Protein AF-A0A3M1PGK3-F1 (afdb_monomer)

Secondary structure (DSSP, 8-state):
-PPPEEEEE----TTT-----EEEEEEEEEEEEEEETTTTEEEEEEEEEEEEE---HHHHHHHHHHHHHHHHHHHHHHHTT-HHHHHHHS-HHHHHHS-HHHHHHHHHHHHHHH-S-SEEEEEEEEEE--SSTT-EEEEEEEEEE-SS-EEEEEEEEEEETTEEEEEEEEEEE--------

pLDDT: mean 71.19, std 20.68, range [31.72, 95.5]

Structure (mmCIF, N/CA/C/O backbone):
data_AF-A0A3M1PGK3-F1
#
_entry.id   AF-A0A3M1PGK3-F1
#
loop_
_atom_site.group_PDB
_atom_site.id
_atom_site.type_symbol
_atom_site.label_atom_id
_atom_site.label_alt_id
_atom_site.label_comp_id
_atom_site.label_asym_id
_atom_site.label_entity_id
_atom_site.label_seq_id
_atom_site.pdbx_PDB_ins_code
_atom_site.Cartn_x
_atom_site.Cartn_y
_atom_site.Cartn_z
_atom_site.occupancy
_atom_site.B_iso_or_equiv
_atom_site.auth_seq_id
_atom_site.auth_comp_id
_atom_site.auth_asym_id
_atom_site.auth_atom_id
_atom_site.pdbx_PDB_model_num
ATOM 1 N N . MET A 1 1 ? 19.323 -23.381 -17.830 1.00 31.75 1 MET A N 1
ATOM 2 C CA . MET A 1 1 ? 19.037 -23.100 -16.408 1.00 31.75 1 MET A CA 1
ATOM 3 C C . MET A 1 1 ? 19.981 -21.995 -15.968 1.00 31.75 1 MET A C 1
ATOM 5 O O . MET A 1 1 ? 21.151 -22.277 -15.764 1.00 31.75 1 MET A O 1
ATOM 9 N N . GLY A 1 2 ? 19.524 -20.742 -15.957 1.00 33.72 2 GLY A N 1
ATOM 10 C CA . GLY A 1 2 ? 20.328 -19.610 -15.492 1.00 33.72 2 GLY A CA 1
ATOM 11 C C . GLY A 1 2 ? 20.058 -19.370 -14.011 1.00 33.72 2 GLY A C 1
ATOM 12 O O . GLY A 1 2 ? 18.905 -19.202 -13.624 1.00 33.72 2 GLY A O 1
ATOM 13 N N . THR A 1 3 ? 21.100 -19.400 -13.188 1.00 32.38 3 THR A N 1
ATOM 14 C CA . THR A 1 3 ? 21.017 -19.055 -11.766 1.00 32.38 3 THR A CA 1
ATOM 15 C C . THR A 1 3 ? 20.904 -17.536 -11.642 1.00 32.38 3 THR A C 1
ATOM 17 O O . THR A 1 3 ? 21.803 -16.822 -12.083 1.00 32.38 3 THR A O 1
ATOM 20 N N . LEU A 1 4 ? 19.802 -17.042 -11.071 1.00 33.16 4 LEU A N 1
ATOM 21 C CA . LEU A 1 4 ? 19.658 -15.638 -10.682 1.00 33.16 4 LEU A CA 1
ATOM 22 C C . LEU A 1 4 ? 20.455 -15.398 -9.398 1.00 33.16 4 LEU A C 1
ATOM 24 O O . LEU A 1 4 ? 20.231 -16.074 -8.394 1.00 33.16 4 LEU A O 1
ATOM 28 N N . PHE A 1 5 ? 21.351 -14.416 -9.419 1.00 34.25 5 PHE A N 1
ATOM 29 C CA . PHE A 1 5 ? 22.020 -13.930 -8.216 1.00 34.25 5 PHE A CA 1
ATOM 30 C C . PHE A 1 5 ? 21.460 -12.558 -7.854 1.00 34.25 5 PHE A C 1
ATOM 32 O O . PHE A 1 5 ? 21.505 -11.633 -8.663 1.00 34.25 5 PHE A O 1
ATOM 39 N N . PHE A 1 6 ? 20.950 -12.425 -6.630 1.00 37.62 6 PHE A N 1
ATOM 40 C CA . PHE A 1 6 ? 20.556 -11.140 -6.064 1.00 37.62 6 PHE A CA 1
ATOM 41 C C . PHE A 1 6 ? 21.729 -10.583 -5.268 1.00 37.62 6 PHE A C 1
ATOM 43 O O . PHE A 1 6 ? 22.148 -11.184 -4.280 1.00 37.62 6 PHE A O 1
ATOM 50 N N . VAL A 1 7 ? 22.255 -9.433 -5.683 1.00 35.84 7 VAL A N 1
ATOM 51 C CA . VAL A 1 7 ? 23.266 -8.712 -4.906 1.00 35.84 7 VAL A CA 1
ATOM 52 C C . VAL A 1 7 ? 22.646 -7.413 -4.416 1.00 35.84 7 VAL A C 1
ATOM 54 O O . VAL A 1 7 ? 22.337 -6.528 -5.211 1.00 35.84 7 VAL A O 1
ATOM 57 N N . ILE A 1 8 ? 22.437 -7.323 -3.103 1.00 38.59 8 ILE A N 1
ATOM 58 C CA . ILE A 1 8 ? 21.973 -6.111 -2.425 1.00 38.59 8 ILE A CA 1
ATOM 59 C C . ILE A 1 8 ? 23.206 -5.443 -1.821 1.00 38.59 8 ILE A C 1
ATOM 61 O O . ILE A 1 8 ? 23.811 -5.980 -0.895 1.00 38.59 8 ILE A O 1
ATOM 65 N N . PHE A 1 9 ? 23.576 -4.268 -2.328 1.00 35.59 9 PHE A N 1
ATOM 66 C CA . PHE A 1 9 ? 24.565 -3.414 -1.671 1.00 35.59 9 PHE A CA 1
ATOM 67 C C . PHE A 1 9 ? 23.838 -2.366 -0.835 1.00 35.59 9 PHE A C 1
ATOM 69 O O . PHE A 1 9 ? 23.154 -1.499 -1.374 1.00 35.59 9 PHE A O 1
ATOM 76 N N . VAL A 1 10 ? 24.002 -2.442 0.485 1.00 36.06 10 VAL A N 1
ATOM 77 C CA . VAL A 1 10 ? 23.599 -1.378 1.408 1.00 36.06 10 VAL A CA 1
ATOM 78 C C . VAL A 1 10 ? 24.837 -0.530 1.671 1.00 36.06 10 VAL A C 1
ATOM 80 O O . VAL A 1 10 ? 25.748 -0.973 2.366 1.00 36.06 10 VAL A O 1
ATOM 83 N N . VAL A 1 11 ? 24.899 0.673 1.100 1.00 36.19 11 VAL A N 1
ATOM 84 C CA . VAL A 1 11 ? 25.943 1.646 1.451 1.00 36.19 11 VAL A CA 1
ATOM 85 C C . VAL A 1 11 ? 25.372 2.561 2.536 1.00 36.19 11 VAL A C 1
ATOM 87 O O . VAL A 1 11 ? 24.460 3.336 2.240 1.00 36.19 11 VAL A O 1
ATOM 90 N N . PRO A 1 12 ? 25.840 2.481 3.792 1.00 31.72 12 PRO A N 1
ATOM 91 C CA . PRO A 1 12 ? 25.362 3.373 4.836 1.00 31.72 12 PRO A CA 1
ATOM 92 C C . PRO A 1 12 ? 25.860 4.796 4.558 1.00 31.72 12 PRO A C 1
ATOM 94 O O . PRO A 1 12 ? 27.063 5.051 4.579 1.00 31.72 12 PRO A O 1
ATOM 97 N N . SER A 1 13 ? 24.947 5.742 4.321 1.00 37.22 13 SER A N 1
ATOM 98 C CA . SER A 1 13 ? 25.271 7.164 4.452 1.00 37.22 13 SER A CA 1
ATOM 99 C C . SER A 1 13 ? 24.941 7.593 5.885 1.00 37.22 13 SER A C 1
ATOM 101 O O . SER A 1 13 ? 23.789 7.601 6.313 1.00 37.22 13 SER A O 1
ATOM 103 N N . LEU A 1 14 ? 25.977 7.903 6.666 1.00 35.62 14 LEU A N 1
ATOM 104 C CA . LEU A 1 14 ? 25.885 8.230 8.098 1.00 35.62 14 LEU A CA 1
ATOM 105 C C . LEU A 1 14 ? 25.187 9.574 8.396 1.00 35.62 14 LEU A C 1
ATOM 107 O O . LEU A 1 14 ? 25.136 9.982 9.550 1.00 35.62 14 LEU A O 1
ATOM 111 N N . ILE A 1 15 ? 24.674 10.285 7.384 1.00 35.69 15 ILE A N 1
ATOM 112 C CA . ILE A 1 15 ? 24.271 11.695 7.523 1.00 35.69 15 ILE A CA 1
ATOM 113 C C . ILE A 1 15 ? 22.804 11.957 7.130 1.00 35.69 15 ILE A C 1
ATOM 115 O O . ILE A 1 15 ? 22.272 12.998 7.501 1.00 35.69 15 ILE A O 1
ATOM 119 N N . SER A 1 16 ? 22.091 11.046 6.451 1.00 33.19 16 SER A N 1
ATOM 120 C CA . SER A 1 16 ? 20.756 11.408 5.928 1.00 33.19 16 SER A CA 1
ATOM 121 C C . SER A 1 16 ? 19.690 10.312 5.842 1.00 33.19 16 SER A C 1
ATOM 123 O O . SER A 1 16 ? 18.618 10.579 5.305 1.00 33.19 16 SER A O 1
ATOM 125 N N . GLY A 1 17 ? 19.914 9.097 6.360 1.00 35.66 17 GLY A N 1
ATOM 126 C CA . GLY A 1 17 ? 18.879 8.041 6.346 1.00 35.66 17 GLY A CA 1
ATOM 127 C C . GLY A 1 17 ? 18.403 7.637 4.937 1.00 35.66 17 GLY A C 1
ATOM 128 O O . GLY A 1 17 ? 17.389 6.960 4.783 1.00 35.66 17 GLY A O 1
ATOM 129 N N . LEU A 1 18 ? 19.134 8.057 3.902 1.00 35.66 18 LEU A N 1
ATOM 130 C CA . LEU A 1 18 ? 18.873 7.751 2.504 1.00 35.66 18 LEU A CA 1
ATOM 131 C C . LEU A 1 18 ? 19.554 6.428 2.155 1.00 35.66 18 LEU A C 1
ATOM 133 O O . LEU A 1 18 ? 20.775 6.360 2.010 1.00 35.66 18 LEU A O 1
ATOM 137 N N . PHE A 1 19 ? 18.745 5.380 2.014 1.00 40.53 19 PHE A N 1
ATOM 138 C CA . PHE A 1 19 ? 19.173 4.096 1.473 1.00 40.53 19 PHE A CA 1
ATOM 139 C C . PHE A 1 19 ? 19.026 4.131 -0.050 1.00 40.53 19 PHE A C 1
ATOM 141 O O . PHE A 1 19 ? 17.913 4.164 -0.576 1.00 40.53 19 PHE A O 1
ATOM 148 N N . ALA A 1 20 ? 20.145 4.124 -0.772 1.00 36.78 20 ALA A N 1
ATOM 149 C CA . ALA A 1 20 ? 20.131 3.801 -2.193 1.00 36.78 20 ALA A CA 1
ATOM 150 C C . ALA A 1 20 ? 20.075 2.273 -2.320 1.00 36.78 20 ALA A C 1
ATOM 152 O O . ALA A 1 20 ? 21.030 1.580 -1.975 1.00 36.78 20 ALA A O 1
ATOM 153 N N . VAL A 1 21 ? 18.931 1.746 -2.756 1.00 40.19 21 VAL A N 1
ATOM 154 C CA . VAL A 1 21 ? 18.768 0.315 -3.029 1.00 40.19 21 VAL A CA 1
ATOM 155 C C . VAL A 1 21 ? 19.236 0.058 -4.456 1.00 40.19 21 VAL A C 1
ATOM 157 O O . VAL A 1 21 ? 18.631 0.539 -5.410 1.00 40.19 21 VAL A O 1
ATOM 160 N N . PHE A 1 22 ? 20.319 -0.698 -4.602 1.00 43.41 22 PHE A N 1
ATOM 161 C CA . PHE A 1 22 ? 20.788 -1.183 -5.895 1.00 43.41 22 PHE A CA 1
ATOM 162 C C . PHE A 1 22 ? 20.286 -2.612 -6.076 1.00 43.41 22 PHE A C 1
ATOM 164 O O . PHE A 1 22 ? 20.598 -3.480 -5.261 1.00 43.41 22 PHE A O 1
ATOM 171 N N . ARG A 1 23 ? 19.523 -2.864 -7.142 1.00 42.75 23 ARG A N 1
ATOM 172 C CA . ARG A 1 23 ? 19.228 -4.224 -7.598 1.00 42.75 23 ARG A CA 1
ATOM 173 C C . ARG A 1 23 ? 19.806 -4.385 -8.995 1.00 42.75 23 ARG A C 1
ATOM 175 O O . ARG A 1 23 ? 19.437 -3.655 -9.914 1.00 42.75 23 ARG A O 1
ATOM 182 N N . GLY A 1 24 ? 20.768 -5.293 -9.105 1.00 40.38 24 GLY A N 1
ATOM 183 C CA . GLY A 1 24 ? 21.286 -5.771 -10.375 1.00 40.38 24 GLY A CA 1
ATOM 184 C C . GLY A 1 24 ? 20.758 -7.174 -10.622 1.00 40.38 24 GLY A C 1
ATOM 185 O O . GLY A 1 24 ? 20.935 -8.033 -9.760 1.00 40.38 24 GLY A O 1
ATOM 186 N N . ASP A 1 25 ? 20.139 -7.411 -11.773 1.00 41.66 25 ASP A N 1
ATOM 187 C CA . ASP A 1 25 ? 19.907 -8.776 -12.237 1.00 41.66 25 ASP A CA 1
ATOM 188 C C . ASP A 1 25 ? 21.131 -9.201 -13.038 1.00 41.66 25 ASP A C 1
ATOM 190 O O . ASP A 1 25 ? 21.421 -8.624 -14.089 1.00 41.66 25 ASP A O 1
ATOM 194 N N . ALA A 1 26 ? 21.865 -10.184 -12.519 1.00 42.78 26 ALA A N 1
ATOM 195 C CA . ALA A 1 26 ? 22.935 -10.853 -13.241 1.00 42.78 26 ALA A CA 1
ATOM 196 C C . ALA A 1 26 ? 22.412 -12.204 -13.735 1.00 42.78 26 ALA A C 1
ATOM 198 O O . ALA A 1 26 ? 22.019 -13.056 -12.936 1.00 42.78 26 ALA A O 1
ATOM 199 N N . SER A 1 27 ? 22.411 -12.398 -15.051 1.00 46.91 27 SER A N 1
ATOM 200 C CA . SER A 1 27 ? 22.119 -13.694 -15.662 1.00 46.91 27 SER A CA 1
ATOM 201 C C . SER A 1 27 ? 23.333 -14.201 -16.431 1.00 46.91 27 SER A C 1
ATOM 203 O O . SER A 1 27 ? 24.046 -13.431 -17.080 1.00 46.91 27 SER A O 1
ATOM 205 N N . LEU A 1 28 ? 23.569 -15.508 -16.313 1.00 46.09 28 LEU A N 1
ATOM 206 C CA . LEU A 1 28 ? 24.563 -16.243 -17.087 1.00 46.09 28 LEU A CA 1
ATOM 207 C C . LEU A 1 28 ? 23.840 -16.939 -18.240 1.00 46.09 28 LEU A C 1
ATOM 209 O O . LEU A 1 28 ? 23.068 -17.878 -18.026 1.00 46.09 28 LEU A O 1
ATOM 213 N N . GLY A 1 29 ? 24.067 -16.437 -19.448 1.00 55.50 29 GLY A N 1
ATOM 214 C CA . GLY A 1 29 ? 23.573 -16.986 -20.703 1.00 55.50 29 GLY A CA 1
ATOM 215 C C . GLY A 1 29 ? 24.696 -17.580 -21.551 1.00 55.50 29 GLY A C 1
ATOM 216 O O . GLY A 1 29 ? 25.881 -17.449 -21.245 1.00 55.50 29 GLY A O 1
ATOM 217 N N . LEU A 1 30 ? 24.310 -18.237 -22.642 1.00 57.78 30 LEU A N 1
ATOM 218 C CA . LEU A 1 30 ? 25.216 -18.668 -23.701 1.00 57.78 30 LEU A CA 1
ATOM 219 C C . LEU A 1 30 ? 24.779 -17.979 -24.992 1.00 57.78 30 LEU A C 1
ATOM 221 O O . LEU A 1 30 ? 23.607 -18.057 -25.360 1.00 57.78 30 LEU A O 1
ATOM 225 N N . LYS A 1 31 ? 25.717 -17.332 -25.678 1.00 61.91 31 LYS A N 1
ATOM 226 C CA . LYS A 1 31 ? 25.511 -16.720 -26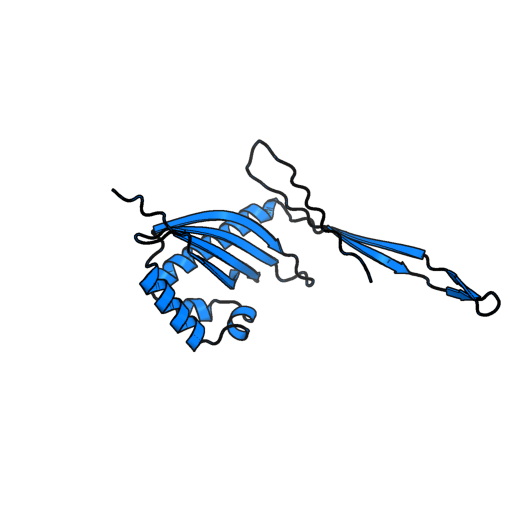.994 1.00 61.91 31 LYS A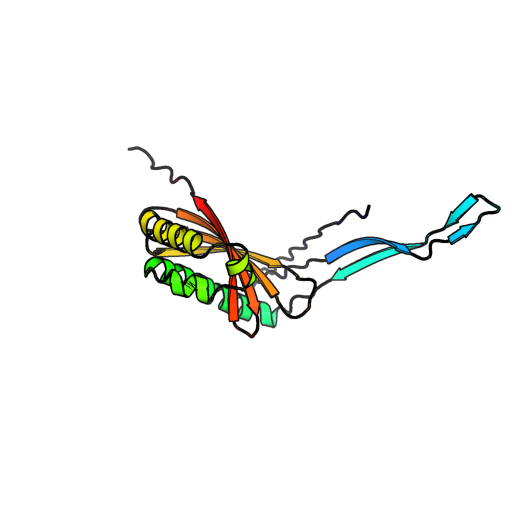 CA 1
ATOM 227 C C . LYS A 1 31 ? 26.439 -17.353 -28.021 1.00 61.91 31 LYS A C 1
ATOM 229 O O . LYS A 1 31 ? 27.389 -18.047 -27.666 1.00 61.91 31 LYS A O 1
ATOM 234 N N . ASN A 1 32 ? 26.155 -17.131 -29.303 1.00 64.75 32 ASN A N 1
ATOM 235 C CA . ASN A 1 32 ? 26.970 -17.633 -30.416 1.00 64.75 32 ASN A CA 1
ATOM 236 C C . ASN A 1 32 ? 27.284 -19.136 -30.322 1.00 64.75 32 ASN A C 1
ATOM 238 O O . ASN A 1 32 ? 28.410 -19.572 -30.562 1.00 64.75 32 ASN A O 1
ATOM 242 N N . CYS A 1 33 ? 26.287 -19.941 -29.956 1.00 74.00 33 CYS A N 1
ATOM 243 C CA . CYS A 1 33 ? 26.450 -21.384 -29.959 1.00 74.00 33 CYS A CA 1
ATOM 244 C C . CYS A 1 33 ? 26.578 -21.894 -31.396 1.00 74.00 33 CYS A C 1
ATOM 246 O O . CYS A 1 33 ? 25.683 -21.714 -32.219 1.00 74.00 33 CYS A O 1
ATOM 248 N N . SER A 1 34 ? 27.692 -22.554 -31.684 1.00 67.50 34 SER A N 1
ATOM 249 C CA . SER A 1 34 ? 27.949 -23.247 -32.940 1.00 67.50 34 SER A CA 1
ATOM 250 C C . SER A 1 34 ? 28.216 -24.718 -32.659 1.00 67.50 34 SER A C 1
ATOM 252 O O . SER A 1 34 ? 28.842 -25.081 -31.659 1.00 67.50 34 SER A O 1
ATOM 254 N N . PHE A 1 35 ? 27.714 -25.571 -33.545 1.00 60.78 35 PHE A N 1
ATOM 255 C CA . PHE A 1 35 ? 27.908 -27.008 -33.468 1.00 60.78 35 PHE A CA 1
ATOM 256 C C . PHE A 1 35 ? 28.627 -27.483 -34.726 1.00 60.78 35 PHE A C 1
ATOM 258 O O . PHE A 1 35 ? 28.155 -27.252 -35.840 1.00 60.78 35 PHE A O 1
ATOM 265 N N . ASN A 1 36 ? 29.775 -28.136 -34.555 1.00 64.38 36 ASN A N 1
ATOM 266 C CA . ASN A 1 36 ? 30.505 -28.743 -35.656 1.00 64.38 36 ASN A CA 1
ATOM 267 C C . ASN A 1 36 ? 30.158 -30.234 -35.746 1.00 64.38 36 ASN A C 1
ATOM 269 O O . ASN A 1 36 ? 30.627 -31.045 -34.948 1.00 64.38 36 ASN A O 1
ATOM 273 N N . PHE A 1 37 ? 29.361 -30.594 -36.752 1.00 53.69 37 PHE A N 1
ATOM 274 C CA . PHE A 1 37 ? 28.894 -31.965 -36.976 1.00 53.69 37 PHE A CA 1
ATOM 275 C C . PHE A 1 37 ? 30.009 -32.968 -37.304 1.00 53.69 37 PHE A C 1
ATOM 277 O O . PHE A 1 37 ? 29.833 -34.156 -37.057 1.00 53.69 37 PHE A O 1
ATOM 284 N N . LEU A 1 38 ? 31.153 -32.517 -37.831 1.00 61.66 38 LEU A N 1
ATOM 285 C CA . LEU A 1 38 ? 32.262 -33.400 -38.211 1.00 61.66 38 LEU A CA 1
ATOM 286 C C . LEU A 1 38 ? 33.142 -33.789 -37.018 1.00 61.66 38 LEU A C 1
ATOM 288 O O . LEU A 1 38 ? 33.730 -34.865 -37.020 1.00 61.66 38 LEU A O 1
ATOM 292 N N . SER A 1 39 ? 33.239 -32.925 -36.005 1.00 67.06 39 SER A N 1
ATOM 293 C CA . SER A 1 39 ? 34.055 -33.164 -34.808 1.00 67.06 39 SER A CA 1
ATOM 294 C C . SER A 1 39 ? 33.238 -33.423 -33.541 1.00 67.06 39 SER A C 1
ATOM 296 O O . SER A 1 39 ? 33.817 -33.694 -32.493 1.00 67.06 39 SER A O 1
ATOM 298 N N . GLY A 1 40 ? 31.907 -33.304 -33.606 1.00 59.59 40 GLY A N 1
ATOM 299 C CA . GLY A 1 40 ? 31.020 -33.390 -32.441 1.00 59.59 40 GLY A CA 1
ATOM 300 C C . GLY A 1 40 ? 31.214 -32.255 -31.428 1.00 59.59 40 GLY A C 1
ATOM 301 O O . GLY A 1 40 ? 30.684 -32.323 -30.321 1.00 59.59 40 GLY A O 1
ATOM 302 N N . ALA A 1 41 ? 31.985 -31.220 -31.775 1.00 55.66 41 ALA A N 1
ATOM 303 C CA . ALA A 1 41 ? 32.330 -30.140 -30.862 1.00 55.66 41 ALA A CA 1
ATOM 304 C C . ALA A 1 41 ? 31.253 -29.047 -30.869 1.00 55.66 41 ALA A C 1
ATOM 306 O O . ALA A 1 41 ? 30.938 -28.470 -31.914 1.00 55.66 41 ALA A O 1
ATOM 307 N N . ALA A 1 42 ? 30.736 -28.725 -29.684 1.00 66.31 42 ALA A N 1
ATOM 308 C CA . ALA A 1 42 ? 29.915 -27.545 -29.445 1.00 66.31 42 ALA A CA 1
ATOM 309 C C . ALA A 1 42 ? 30.787 -26.421 -28.871 1.00 66.31 42 ALA A C 1
ATOM 311 O O . ALA A 1 42 ? 31.555 -26.648 -27.934 1.00 66.31 42 ALA A O 1
ATOM 312 N N . LYS A 1 43 ? 30.655 -25.205 -29.406 1.00 67.56 43 LYS A N 1
ATOM 313 C CA . LYS A 1 43 ? 31.292 -24.002 -28.859 1.00 67.56 43 LYS A CA 1
ATOM 314 C C . LYS A 1 43 ? 30.235 -22.928 -28.648 1.00 67.56 43 LYS A C 1
ATOM 316 O O . LYS A 1 43 ? 29.558 -22.559 -29.600 1.00 67.56 43 LYS A O 1
ATOM 321 N N . CYS A 1 44 ? 30.122 -22.426 -27.425 1.00 68.81 44 CYS A N 1
ATOM 322 C CA . CYS A 1 44 ? 29.287 -21.282 -27.074 1.00 68.81 44 CYS A CA 1
ATOM 323 C C . CYS A 1 44 ? 30.144 -20.247 -26.346 1.00 68.81 44 CYS A C 1
ATOM 325 O O . CYS A 1 44 ? 31.013 -20.619 -25.554 1.00 68.81 44 CYS A O 1
ATOM 327 N N . ASP A 1 45 ? 29.867 -18.970 -26.576 1.00 68.75 45 ASP A N 1
ATOM 328 C CA . ASP A 1 45 ? 30.472 -17.885 -25.816 1.00 68.75 45 ASP A CA 1
ATOM 329 C C . ASP A 1 45 ? 29.618 -17.614 -24.564 1.00 68.75 45 ASP A C 1
ATOM 331 O O . ASP A 1 45 ? 28.387 -17.552 -24.662 1.00 68.75 45 ASP A O 1
ATOM 335 N N . PRO A 1 46 ? 30.224 -17.434 -23.379 1.00 59.78 46 PRO A N 1
ATOM 336 C CA . PRO A 1 46 ? 29.476 -17.016 -22.204 1.00 59.78 46 PRO A CA 1
ATOM 337 C C . PRO A 1 46 ? 28.942 -15.590 -22.397 1.00 59.78 46 PRO A C 1
ATOM 339 O O . PRO A 1 46 ? 29.645 -14.692 -22.868 1.00 59.78 46 PRO A O 1
ATOM 342 N N . GLU A 1 47 ? 27.693 -15.365 -22.003 1.00 61.56 47 GLU A N 1
ATOM 343 C CA . GLU A 1 47 ? 27.099 -14.038 -21.905 1.00 61.56 47 GLU A CA 1
ATOM 344 C C . GLU A 1 47 ? 26.783 -13.719 -20.449 1.00 61.56 47 GLU A C 1
ATOM 346 O O . GLU A 1 47 ? 26.075 -14.463 -19.773 1.00 61.56 47 GLU A O 1
ATOM 351 N N . ILE A 1 48 ? 27.314 -12.596 -19.970 1.00 53.06 48 ILE A N 1
ATOM 352 C CA . ILE A 1 48 ? 26.953 -12.026 -18.677 1.00 53.06 48 ILE A CA 1
ATOM 353 C C . ILE A 1 48 ? 26.099 -10.801 -18.975 1.00 53.06 48 ILE A C 1
ATOM 355 O O . ILE A 1 48 ? 26.610 -9.794 -19.468 1.00 53.06 48 ILE A O 1
ATOM 359 N N . THR A 1 49 ? 24.803 -10.876 -18.685 1.00 50.75 49 THR A N 1
ATOM 360 C CA . THR A 1 49 ? 23.922 -9.707 -18.745 1.00 50.75 49 THR A CA 1
ATOM 361 C C . THR A 1 49 ? 23.707 -9.212 -17.325 1.00 50.75 49 THR A C 1
ATOM 363 O O . THR A 1 49 ? 23.116 -9.925 -16.515 1.00 50.75 49 THR A O 1
ATOM 366 N N . ALA A 1 50 ? 24.190 -8.004 -17.030 1.00 45.28 50 ALA A N 1
ATOM 367 C CA . ALA A 1 50 ? 23.937 -7.308 -15.775 1.00 45.28 50 ALA A CA 1
ATOM 368 C C . ALA A 1 50 ? 23.057 -6.082 -16.054 1.00 45.28 50 ALA A C 1
ATOM 370 O O . ALA A 1 50 ? 23.515 -5.108 -16.653 1.00 45.28 50 ALA A O 1
ATOM 371 N N . LYS A 1 51 ? 21.778 -6.136 -15.665 1.00 48.62 51 LYS A N 1
ATOM 372 C CA . LYS A 1 51 ? 20.883 -4.972 -15.732 1.00 48.62 51 LYS A CA 1
ATOM 373 C C . LYS A 1 51 ? 20.935 -4.246 -14.396 1.00 48.62 51 LYS A C 1
ATOM 375 O O . LYS A 1 51 ? 20.452 -4.772 -13.400 1.00 48.62 51 LYS A O 1
ATOM 380 N N . TYR A 1 52 ? 21.494 -3.040 -14.386 1.00 46.66 52 TYR A N 1
ATOM 381 C CA . TYR A 1 52 ? 21.459 -2.146 -13.231 1.00 46.66 52 TYR A CA 1
ATOM 382 C C . TYR A 1 52 ? 20.402 -1.071 -13.471 1.00 46.66 52 TYR A C 1
ATOM 384 O O . TYR A 1 52 ? 20.513 -0.301 -14.425 1.00 46.66 52 TYR A O 1
ATOM 392 N N . GLN A 1 53 ? 19.385 -0.998 -12.614 1.00 50.75 53 GLN A N 1
ATOM 393 C CA . GLN A 1 53 ? 18.507 0.169 -12.573 1.00 50.75 53 GLN A CA 1
ATOM 394 C C . GLN A 1 53 ? 18.999 1.125 -11.490 1.00 50.75 53 GLN A C 1
ATOM 396 O O . GLN A 1 53 ? 18.985 0.812 -10.300 1.00 50.75 53 GLN A O 1
ATOM 401 N N . PHE A 1 54 ? 19.443 2.307 -11.913 1.00 47.97 54 PHE A N 1
ATOM 402 C CA . PHE A 1 54 ? 19.746 3.398 -10.998 1.00 47.97 54 PHE A CA 1
ATOM 403 C C . PHE A 1 54 ? 18.436 4.068 -10.590 1.00 47.97 54 PHE A C 1
ATOM 405 O O . PHE A 1 54 ? 17.796 4.749 -11.393 1.00 47.97 54 PHE A O 1
ATOM 412 N N . LEU A 1 55 ? 18.038 3.897 -9.331 1.00 52.97 55 LEU A N 1
ATOM 413 C CA . LEU A 1 55 ? 16.982 4.717 -8.749 1.00 52.97 55 LEU A CA 1
ATOM 414 C C . LEU A 1 55 ? 17.513 6.145 -8.604 1.00 52.97 55 LEU A C 1
ATOM 416 O O . LEU A 1 55 ? 18.470 6.394 -7.873 1.00 52.97 55 LEU A O 1
ATOM 420 N N . ASN A 1 56 ? 16.894 7.091 -9.312 1.00 53.81 56 ASN A N 1
ATOM 421 C CA . ASN A 1 56 ? 17.207 8.507 -9.155 1.00 53.81 56 ASN A CA 1
ATOM 422 C C . ASN A 1 56 ? 16.872 8.948 -7.717 1.00 53.81 56 ASN A C 1
ATOM 424 O O . ASN A 1 56 ? 15.701 9.079 -7.350 1.00 53.81 56 ASN A O 1
ATOM 428 N N . ILE A 1 57 ? 17.916 9.177 -6.916 1.00 52.62 57 ILE A N 1
ATOM 429 C CA . ILE A 1 57 ? 17.839 9.485 -5.481 1.00 52.62 57 ILE A CA 1
ATOM 430 C C . ILE A 1 57 ? 17.044 10.775 -5.224 1.00 52.62 57 ILE A C 1
ATOM 432 O O . ILE A 1 57 ? 16.292 10.850 -4.255 1.00 52.62 57 ILE A O 1
ATOM 436 N N . THR A 1 58 ? 17.117 11.761 -6.123 1.00 53.91 58 THR A N 1
ATOM 437 C CA . THR A 1 58 ? 16.366 13.024 -6.008 1.00 53.91 58 THR A CA 1
ATOM 438 C C . THR A 1 58 ? 14.852 12.800 -6.091 1.00 53.91 58 THR A C 1
ATOM 440 O O . THR A 1 58 ? 14.071 13.526 -5.481 1.00 53.91 58 THR A O 1
ATOM 443 N N . ASN A 1 59 ? 14.419 11.756 -6.801 1.00 67.56 59 ASN A N 1
ATOM 444 C CA . ASN A 1 59 ? 13.010 11.387 -6.904 1.00 67.56 59 ASN A CA 1
ATOM 445 C C . ASN A 1 59 ? 12.583 10.437 -5.766 1.00 67.56 59 ASN A C 1
ATOM 447 O O . ASN A 1 59 ? 11.405 10.359 -5.435 1.00 67.56 59 ASN A O 1
ATOM 451 N N . LEU A 1 60 ? 13.524 9.752 -5.111 1.00 72.88 60 LEU A N 1
ATOM 452 C CA . LEU A 1 60 ? 13.223 8.757 -4.078 1.00 72.88 60 LEU A CA 1
ATOM 453 C C . LEU A 1 60 ? 12.508 9.368 -2.866 1.00 72.88 60 LEU A C 1
ATOM 455 O O . LEU A 1 60 ? 11.487 8.834 -2.445 1.00 72.88 60 LEU A O 1
ATOM 459 N N . GLN A 1 61 ? 12.965 10.522 -2.367 1.00 78.94 61 GLN A N 1
ATOM 460 C CA . GLN A 1 61 ? 12.297 11.226 -1.263 1.00 78.94 61 GLN A CA 1
ATOM 461 C C . GLN A 1 61 ? 10.872 11.659 -1.640 1.00 78.94 61 GLN A C 1
ATOM 463 O O . GLN A 1 61 ? 9.934 11.466 -0.870 1.00 78.94 61 GLN A O 1
ATOM 468 N N . THR A 1 62 ? 10.694 12.188 -2.853 1.00 81.62 62 THR A N 1
ATOM 469 C CA . THR A 1 62 ? 9.377 12.597 -3.364 1.00 81.62 62 THR A CA 1
ATOM 470 C C . THR A 1 62 ? 8.435 11.398 -3.471 1.00 81.62 62 THR A C 1
ATOM 472 O O . THR A 1 62 ? 7.270 11.472 -3.081 1.00 81.62 62 THR A O 1
ATOM 475 N N . LYS A 1 63 ? 8.923 10.264 -3.979 1.00 81.12 63 LYS A N 1
ATOM 476 C CA . LYS A 1 63 ? 8.120 9.046 -4.096 1.00 81.12 63 LYS A CA 1
ATOM 477 C C . LYS A 1 63 ? 7.803 8.434 -2.730 1.00 81.12 63 LYS A C 1
ATOM 479 O O . LYS A 1 63 ? 6.669 8.019 -2.521 1.00 81.12 63 LYS A O 1
ATOM 484 N N . GLN A 1 64 ? 8.749 8.436 -1.788 1.00 86.62 64 GLN A N 1
ATOM 485 C CA . GLN A 1 64 ? 8.491 8.027 -0.403 1.00 86.62 64 GLN A CA 1
ATOM 486 C C . GLN A 1 64 ? 7.395 8.884 0.226 1.00 86.62 64 GLN A C 1
ATOM 488 O O . GLN A 1 64 ? 6.455 8.336 0.784 1.00 86.62 64 GLN A O 1
ATOM 493 N N . GLN A 1 65 ? 7.452 10.211 0.080 1.00 88.06 65 GLN A N 1
ATOM 494 C CA . GLN A 1 65 ? 6.401 11.104 0.579 1.00 88.06 65 GLN A CA 1
ATOM 495 C C . GLN A 1 65 ? 5.030 10.777 -0.024 1.00 88.06 65 GLN A C 1
ATOM 497 O O . GLN A 1 65 ? 4.046 10.706 0.710 1.00 88.06 65 GLN A O 1
ATOM 502 N N . LYS A 1 66 ? 4.960 10.516 -1.336 1.00 89.25 66 LYS A N 1
ATOM 503 C CA . LYS A 1 66 ? 3.710 10.116 -2.006 1.00 89.25 66 LYS A CA 1
ATOM 504 C C . LYS A 1 66 ? 3.153 8.811 -1.460 1.00 89.25 66 LYS A C 1
ATOM 506 O O . LYS A 1 66 ? 1.970 8.743 -1.141 1.00 89.25 66 LYS A O 1
ATOM 511 N N . VAL A 1 67 ? 3.991 7.786 -1.338 1.00 91.06 67 VAL A N 1
ATOM 512 C CA . VAL A 1 67 ? 3.546 6.489 -0.827 1.00 91.06 67 VAL A CA 1
ATOM 513 C C . VAL A 1 67 ? 3.173 6.591 0.653 1.00 91.06 67 VAL A C 1
ATOM 515 O O . VAL A 1 67 ? 2.149 6.049 1.042 1.00 91.06 67 VAL A O 1
ATOM 518 N N . THR A 1 68 ? 3.907 7.350 1.471 1.00 91.69 68 THR A N 1
ATOM 519 C CA . THR A 1 68 ? 3.535 7.610 2.873 1.00 91.69 68 THR A CA 1
ATOM 520 C C . THR A 1 68 ? 2.174 8.296 2.974 1.00 91.69 68 THR A C 1
ATOM 522 O O . THR A 1 68 ? 1.341 7.880 3.776 1.00 91.69 68 THR A O 1
ATOM 525 N N . ALA A 1 69 ? 1.908 9.303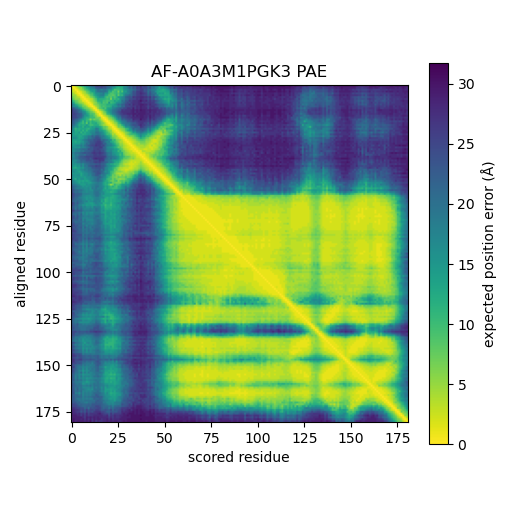 2.135 1.00 92.81 69 ALA A N 1
ATOM 526 C CA . ALA A 1 69 ? 0.602 9.956 2.086 1.00 92.81 69 ALA A CA 1
ATOM 527 C C . ALA A 1 69 ? -0.509 8.981 1.661 1.00 92.81 69 ALA A C 1
ATOM 529 O O . ALA A 1 69 ? -1.605 9.015 2.218 1.00 92.81 69 ALA A O 1
ATOM 530 N N . ALA A 1 70 ? -0.224 8.077 0.720 1.00 93.62 70 ALA A N 1
ATOM 531 C CA . ALA A 1 70 ? -1.161 7.045 0.288 1.00 93.62 70 ALA A CA 1
ATOM 532 C C . ALA A 1 70 ? -1.441 6.005 1.387 1.00 93.62 70 ALA A C 1
ATOM 534 O O . ALA A 1 70 ? -2.598 5.654 1.604 1.00 93.62 70 ALA A O 1
ATOM 535 N N . VAL A 1 71 ? -0.417 5.578 2.133 1.00 92.62 71 VAL A N 1
ATOM 536 C CA . VAL A 1 71 ? -0.554 4.702 3.311 1.00 92.62 71 VAL A CA 1
ATOM 537 C C . VAL A 1 71 ? -1.409 5.371 4.383 1.00 92.62 71 VAL A C 1
ATOM 539 O O . VAL A 1 71 ? -2.356 4.765 4.879 1.00 92.62 71 VAL A O 1
ATOM 542 N N . GLN A 1 72 ? -1.129 6.639 4.696 1.00 92.50 72 GLN A N 1
ATOM 543 C CA . GLN A 1 72 ? -1.907 7.386 5.679 1.00 92.50 72 GLN A CA 1
ATOM 544 C C . GLN A 1 72 ? -3.371 7.517 5.251 1.00 92.50 72 GLN A C 1
ATOM 546 O O . GLN A 1 72 ? -4.267 7.218 6.037 1.00 92.50 72 GLN A O 1
ATOM 551 N N . LYS A 1 73 ? -3.615 7.889 3.988 1.00 93.25 73 LYS A N 1
ATOM 552 C CA . LYS A 1 73 ? -4.962 7.953 3.417 1.00 93.25 73 LYS A CA 1
ATOM 553 C C . LYS A 1 73 ? -5.667 6.599 3.504 1.00 93.25 73 LYS A C 1
ATOM 555 O O . LYS A 1 73 ? -6.809 6.554 3.945 1.00 93.25 73 LYS A O 1
ATOM 560 N N . PHE A 1 74 ? -4.994 5.508 3.145 1.00 92.81 74 PHE A N 1
ATOM 561 C CA . PHE A 1 74 ? -5.546 4.157 3.228 1.00 92.81 74 PHE A CA 1
ATOM 562 C C . PHE A 1 74 ? -5.990 3.810 4.654 1.00 92.81 74 PHE A C 1
ATOM 564 O O . PHE A 1 74 ? -7.137 3.416 4.856 1.00 92.81 74 PHE A O 1
ATOM 571 N N . HIS A 1 75 ? -5.139 4.016 5.663 1.00 90.50 75 HIS A N 1
ATOM 572 C CA . HIS A 1 75 ? -5.508 3.735 7.055 1.00 90.50 75 HIS A CA 1
ATOM 573 C C . HIS A 1 75 ? -6.640 4.633 7.568 1.00 90.50 75 HIS A C 1
ATOM 575 O O . HIS A 1 75 ? -7.516 4.141 8.283 1.00 90.50 75 HIS A O 1
ATOM 581 N N . THR A 1 76 ? -6.672 5.910 7.175 1.00 90.81 76 THR A N 1
ATOM 582 C CA . THR A 1 76 ? -7.800 6.811 7.465 1.00 90.81 76 THR A CA 1
ATOM 583 C C . THR A 1 76 ? -9.096 6.287 6.845 1.00 90.81 76 THR A C 1
ATOM 585 O O . THR A 1 76 ? -10.098 6.158 7.543 1.00 90.81 76 THR A O 1
ATOM 588 N N . GLN A 1 77 ? -9.070 5.902 5.568 1.00 91.75 77 GLN A N 1
ATOM 589 C CA . GLN A 1 77 ? -10.241 5.396 4.852 1.00 91.75 77 GLN A CA 1
ATOM 590 C C . GLN A 1 77 ? -10.769 4.077 5.432 1.00 91.75 77 GLN A C 1
ATOM 592 O O . GLN A 1 77 ? -11.984 3.901 5.509 1.00 91.75 77 GLN A O 1
ATOM 597 N N . ILE A 1 78 ? -9.889 3.176 5.890 1.00 89.75 78 ILE A N 1
ATOM 598 C CA . ILE A 1 78 ? -10.296 1.967 6.627 1.00 89.75 78 ILE A CA 1
ATOM 599 C C . ILE A 1 78 ? -11.034 2.355 7.917 1.00 89.75 78 ILE A C 1
ATOM 601 O O . ILE A 1 78 ? -12.116 1.834 8.187 1.00 89.75 78 ILE A O 1
ATOM 605 N N . GLY A 1 79 ? -10.478 3.290 8.698 1.00 87.12 79 GLY A N 1
ATOM 606 C CA . GLY A 1 79 ? -11.090 3.763 9.945 1.00 87.12 79 GLY A CA 1
ATOM 607 C C . GLY A 1 79 ? -12.461 4.417 9.740 1.00 87.12 79 GLY A C 1
ATOM 608 O O . GLY A 1 79 ? -13.381 4.196 10.524 1.00 87.12 79 GLY A O 1
ATOM 609 N N . GLU A 1 80 ? -12.623 5.159 8.645 1.00 90.06 80 GLU A N 1
ATOM 610 C CA . GLU A 1 80 ? -13.874 5.824 8.259 1.00 90.06 80 GLU A CA 1
ATOM 611 C C . GLU A 1 80 ? -14.879 4.898 7.550 1.00 90.06 80 GLU A C 1
ATOM 613 O O . GLU A 1 80 ? -15.996 5.315 7.251 1.00 90.06 80 GLU A O 1
ATOM 618 N N . GLY A 1 81 ? -14.514 3.642 7.272 1.00 89.94 81 GLY A N 1
ATOM 619 C CA . GLY A 1 81 ? -15.380 2.700 6.557 1.00 89.94 81 GLY A CA 1
ATOM 620 C C . GLY A 1 81 ? -15.571 3.027 5.074 1.00 89.94 81 GLY A C 1
ATOM 621 O O . GLY A 1 81 ? -16.539 2.580 4.463 1.00 89.94 81 GLY A O 1
ATOM 622 N N . GLN A 1 82 ? -14.646 3.767 4.458 1.00 93.81 82 GLN A N 1
ATOM 623 C CA . GLN A 1 82 ? -14.673 4.101 3.030 1.00 93.81 82 GLN A CA 1
ATOM 624 C C . GLN A 1 82 ? -14.192 2.935 2.140 1.00 93.81 82 GLN A C 1
ATOM 626 O O . GLN A 1 82 ? -13.450 3.133 1.176 1.00 93.81 82 GLN A O 1
ATOM 631 N N . CYS A 1 83 ? -14.606 1.703 2.445 1.00 92.31 83 CYS A N 1
ATOM 632 C CA . CYS A 1 83 ? -14.136 0.486 1.778 1.00 92.31 83 CYS A CA 1
ATOM 633 C C . CYS A 1 83 ? -14.383 0.515 0.262 1.00 92.31 83 CYS A C 1
ATOM 635 O O . CYS A 1 83 ? -13.496 0.182 -0.521 1.00 92.31 83 CYS A O 1
ATOM 637 N N . GLN A 1 84 ? -15.548 1.008 -0.166 1.00 95.19 84 GLN A N 1
ATOM 638 C CA . GLN A 1 84 ? -15.862 1.182 -1.586 1.00 95.19 84 GLN A CA 1
ATOM 639 C C . GLN A 1 84 ? -14.825 2.064 -2.297 1.00 95.19 84 GLN A C 1
ATOM 641 O O . GLN A 1 84 ? -14.279 1.683 -3.330 1.00 95.19 84 GLN A O 1
ATOM 646 N N . ALA A 1 85 ? -14.505 3.214 -1.701 1.00 95.50 85 ALA A N 1
ATOM 647 C CA . ALA A 1 85 ? -13.577 4.174 -2.280 1.00 95.50 85 ALA A CA 1
ATOM 648 C C . ALA A 1 85 ? -12.151 3.612 -2.371 1.00 95.50 85 ALA A C 1
ATOM 650 O O . ALA A 1 85 ? -11.458 3.876 -3.350 1.00 95.50 85 ALA A O 1
ATOM 651 N N . ILE A 1 86 ? -11.714 2.816 -1.385 1.00 94.62 86 ILE A N 1
ATOM 652 C CA . ILE A 1 86 ? -10.402 2.154 -1.431 1.00 94.62 86 ILE 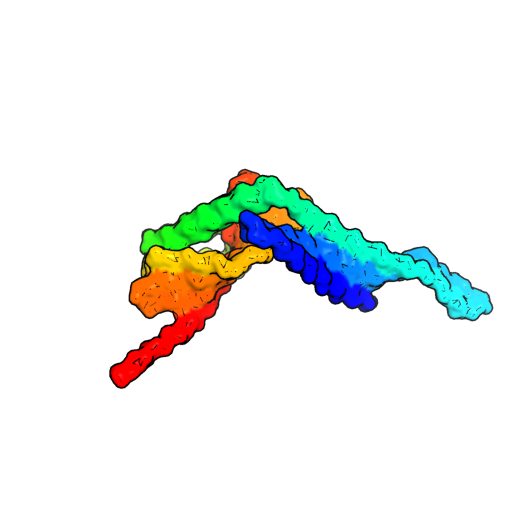A CA 1
ATOM 653 C C . ILE A 1 86 ? -10.333 1.199 -2.627 1.00 94.62 86 ILE A C 1
ATOM 655 O O . ILE A 1 86 ? -9.363 1.237 -3.381 1.00 94.62 86 ILE A O 1
ATOM 659 N N . TYR A 1 87 ? -11.367 0.379 -2.838 1.00 95.31 87 TYR A N 1
ATOM 660 C CA . TYR A 1 87 ?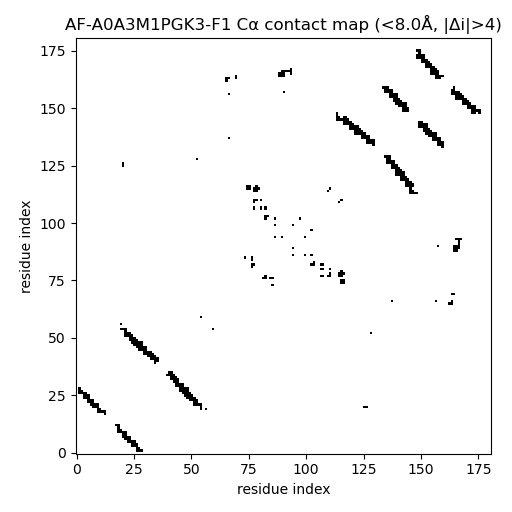 -11.411 -0.571 -3.953 1.00 95.31 87 TYR A CA 1
ATOM 661 C C . TYR A 1 87 ? -11.411 0.131 -5.321 1.00 95.31 87 TYR A C 1
ATOM 663 O O . TYR A 1 87 ? -10.704 -0.267 -6.250 1.00 95.31 87 TYR A O 1
ATOM 671 N N . GLU A 1 88 ? -12.179 1.211 -5.451 1.00 95.25 88 GLU A N 1
ATOM 672 C CA . GLU A 1 88 ? -12.260 2.011 -6.679 1.00 95.25 88 GLU A CA 1
ATOM 673 C C . GLU A 1 88 ? -10.967 2.782 -6.984 1.00 95.25 88 GLU A C 1
ATOM 675 O O . GLU A 1 88 ? -10.643 3.010 -8.148 1.00 95.25 88 GLU A O 1
ATOM 680 N N . GLN A 1 89 ? -10.196 3.151 -5.962 1.00 94.69 89 GLN A N 1
ATOM 681 C CA . GLN A 1 89 ? -8.910 3.847 -6.113 1.00 94.69 89 GLN A CA 1
ATOM 682 C C . GLN A 1 89 ? -7.719 2.887 -6.243 1.00 94.69 89 GLN A C 1
ATOM 684 O O . GLN A 1 89 ? -6.610 3.315 -6.566 1.00 94.69 89 GLN A O 1
ATOM 689 N N . ALA A 1 90 ? -7.926 1.594 -5.984 1.00 94.75 90 ALA A N 1
ATOM 690 C CA . ALA A 1 90 ? -6.897 0.581 -6.138 1.00 94.75 90 ALA A CA 1
ATOM 691 C C . ALA A 1 90 ? -6.499 0.390 -7.612 1.00 94.75 90 ALA A C 1
ATOM 693 O O . ALA A 1 90 ? -7.190 0.810 -8.541 1.00 94.75 90 ALA A O 1
ATOM 694 N N . SER A 1 91 ? -5.359 -0.257 -7.830 1.00 93.62 91 SER A N 1
ATOM 695 C CA . SER A 1 91 ? -4.885 -0.591 -9.173 1.00 93.62 91 SER A CA 1
ATOM 696 C C . SER A 1 91 ? -5.806 -1.603 -9.863 1.00 93.62 91 SER A C 1
ATOM 698 O O . SER A 1 91 ? -6.527 -2.375 -9.221 1.00 93.62 91 SER A O 1
ATOM 700 N N . ASP A 1 92 ? -5.720 -1.669 -11.191 1.00 91.62 92 ASP A N 1
ATOM 701 C CA . ASP A 1 92 ? -6.417 -2.698 -11.971 1.00 91.62 92 ASP A CA 1
ATOM 702 C C . ASP A 1 92 ? -5.988 -4.116 -11.571 1.00 91.62 92 ASP A C 1
ATOM 704 O O . ASP A 1 92 ? -6.810 -5.029 -11.563 1.00 91.62 92 ASP A O 1
ATOM 708 N N . LEU A 1 93 ? -4.716 -4.295 -11.187 1.00 90.38 93 LEU A N 1
ATOM 709 C CA . LEU A 1 93 ? -4.200 -5.567 -10.676 1.00 90.38 93 LEU A CA 1
ATOM 710 C C . LEU A 1 93 ? -4.936 -5.973 -9.396 1.00 90.38 93 LEU A C 1
ATOM 712 O O . LEU A 1 93 ? -5.438 -7.089 -9.307 1.00 90.38 93 LEU A O 1
ATOM 716 N N . PHE A 1 94 ? -5.074 -5.045 -8.446 1.00 92.94 94 PHE A N 1
ATOM 717 C CA . PHE A 1 94 ? -5.765 -5.304 -7.187 1.00 92.94 94 PHE A CA 1
ATOM 718 C C . PHE A 1 94 ? -7.220 -5.716 -7.408 1.00 92.94 94 PHE A C 1
ATOM 720 O O . PHE A 1 94 ? -7.656 -6.725 -6.860 1.00 92.94 94 PHE A O 1
ATOM 727 N N . ARG A 1 95 ? -7.962 -4.963 -8.232 1.00 93.88 95 ARG A N 1
ATOM 728 C CA . ARG A 1 95 ? -9.377 -5.243 -8.530 1.00 93.88 95 ARG A CA 1
ATOM 729 C C . ARG A 1 95 ? -9.598 -6.526 -9.323 1.00 93.88 95 ARG A C 1
ATOM 731 O O . ARG A 1 95 ? -10.678 -7.101 -9.266 1.00 93.88 95 ARG A O 1
ATOM 738 N N . ARG A 1 96 ? -8.608 -6.952 -10.107 1.00 91.50 96 ARG A N 1
ATOM 739 C CA . ARG A 1 96 ? -8.659 -8.234 -10.813 1.00 91.50 96 ARG A CA 1
ATOM 740 C C . ARG A 1 96 ? -8.417 -9.395 -9.851 1.00 91.50 96 ARG A C 1
ATOM 742 O O . ARG A 1 96 ? -9.084 -10.418 -9.964 1.00 91.50 96 ARG A O 1
ATOM 749 N N . ASP A 1 97 ? -7.470 -9.233 -8.932 1.00 89.44 97 ASP A N 1
ATOM 750 C CA . ASP A 1 97 ? -7.012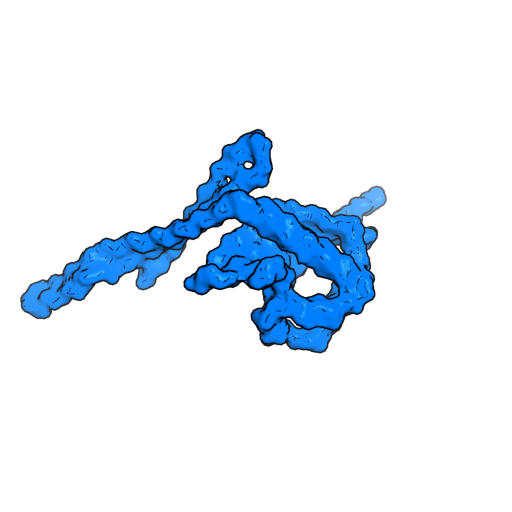 -10.314 -8.056 1.00 89.44 97 ASP A CA 1
ATOM 751 C C . ASP A 1 97 ? -7.851 -10.428 -6.765 1.00 89.44 97 ASP A C 1
ATOM 753 O O . ASP A 1 97 ? -7.812 -11.458 -6.097 1.00 89.44 97 ASP A O 1
ATOM 757 N N . ASN A 1 98 ? -8.647 -9.405 -6.428 1.00 87.62 98 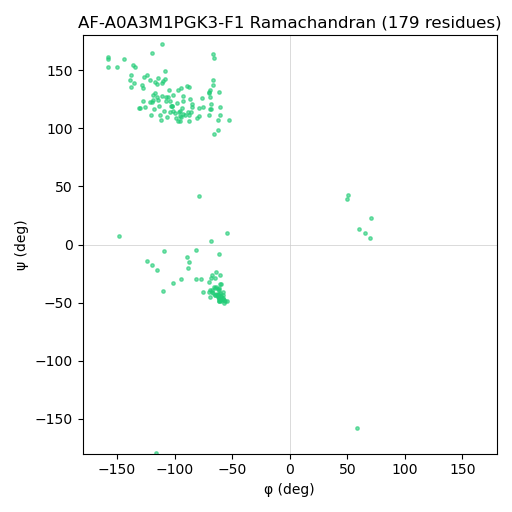ASN A N 1
ATOM 758 C CA . ASN A 1 98 ? -9.551 -9.392 -5.277 1.00 87.62 98 ASN A CA 1
ATOM 759 C C . ASN A 1 98 ? -10.987 -9.162 -5.745 1.00 87.62 98 ASN A C 1
ATOM 761 O O . ASN A 1 98 ? -11.278 -8.127 -6.340 1.00 87.62 98 ASN A O 1
ATOM 765 N N . GLN A 1 99 ? -11.903 -10.080 -5.427 1.00 92.12 99 GLN A N 1
ATOM 766 C CA . GLN A 1 99 ? -13.320 -9.837 -5.686 1.00 92.12 99 GLN A CA 1
ATOM 767 C C . GLN A 1 99 ? -13.829 -8.695 -4.805 1.00 92.12 99 GLN A C 1
ATOM 769 O O . GLN A 1 99 ? -13.483 -8.586 -3.627 1.00 92.12 99 GLN A O 1
ATOM 774 N N . HIS A 1 100 ? -14.690 -7.857 -5.378 1.00 93.50 100 HIS A N 1
ATOM 775 C CA . HIS A 1 100 ? -15.247 -6.685 -4.705 1.00 93.50 100 HIS A CA 1
ATOM 776 C C . HIS A 1 100 ? -15.913 -7.027 -3.365 1.00 93.50 100 HIS A C 1
ATOM 778 O O . HIS A 1 100 ? -15.578 -6.425 -2.347 1.00 93.50 100 HIS A O 1
ATOM 784 N N . SER A 1 101 ? -16.781 -8.042 -3.335 1.00 93.31 101 SER A N 1
ATOM 785 C CA . SER A 1 101 ? -17.468 -8.497 -2.117 1.00 93.31 101 SER A CA 1
ATOM 786 C C . SER A 1 101 ? -16.509 -8.989 -1.032 1.00 93.31 101 SER A C 1
ATOM 788 O O . SER A 1 101 ? -16.707 -8.705 0.153 1.00 93.31 101 SER A O 1
ATOM 790 N N . ASP A 1 102 ? -15.456 -9.698 -1.433 1.00 89.00 102 ASP A N 1
ATOM 791 C CA . ASP A 1 102 ? -14.474 -10.270 -0.513 1.00 89.00 102 ASP A CA 1
ATOM 792 C C . ASP A 1 102 ? -13.637 -9.161 0.115 1.00 89.00 102 ASP A C 1
ATOM 794 O O . ASP A 1 102 ? -13.404 -9.152 1.324 1.00 89.00 102 ASP A O 1
ATOM 798 N N . PHE A 1 103 ? -13.251 -8.171 -0.694 1.00 91.44 103 PHE A N 1
ATOM 799 C CA . PHE A 1 103 ? -12.540 -7.003 -0.204 1.00 91.44 103 PHE A CA 1
ATOM 800 C C . PHE A 1 103 ? -13.391 -6.162 0.753 1.00 91.44 103 PHE A C 1
ATOM 802 O O . PHE A 1 103 ? -12.886 -5.736 1.792 1.00 91.44 103 PHE A O 1
ATOM 809 N N . LEU A 1 104 ? -14.670 -5.925 0.444 1.00 92.38 104 LEU A N 1
ATOM 810 C CA . LEU A 1 104 ? -15.555 -5.189 1.351 1.00 92.38 104 LEU A CA 1
ATOM 811 C C . LEU A 1 104 ? -15.701 -5.917 2.694 1.00 92.38 104 LEU A C 1
ATOM 813 O O . LEU A 1 104 ? -15.522 -5.299 3.741 1.00 92.38 104 LEU A O 1
ATOM 817 N N . THR A 1 105 ? -15.911 -7.237 2.664 1.00 89.62 105 THR A N 1
ATOM 818 C CA . THR A 1 105 ? -15.982 -8.077 3.873 1.00 89.62 105 THR A CA 1
ATOM 819 C C . THR A 1 105 ? -14.689 -8.004 4.684 1.00 89.62 105 THR A C 1
ATOM 821 O O . THR A 1 105 ? -14.713 -7.818 5.902 1.00 89.62 105 THR A O 1
ATOM 824 N N . TYR A 1 106 ? -13.545 -8.106 4.006 1.00 87.38 106 TYR A N 1
ATOM 825 C CA . TYR A 1 106 ? -12.234 -7.927 4.614 1.00 87.38 106 TYR A CA 1
ATOM 826 C C . TYR A 1 106 ? -12.102 -6.552 5.274 1.00 87.38 106 TYR A C 1
ATOM 828 O O . TYR A 1 106 ? -11.640 -6.456 6.408 1.00 87.38 106 TYR A O 1
ATOM 836 N N . CYS A 1 107 ? -12.492 -5.491 4.572 1.00 88.75 107 CYS A N 1
ATOM 837 C CA . CYS A 1 107 ? -12.313 -4.116 5.013 1.00 88.75 107 CYS A CA 1
ATOM 838 C C . CYS A 1 107 ? -13.175 -3.816 6.241 1.00 88.75 107 CYS A C 1
ATOM 840 O O . CYS A 1 107 ? -12.686 -3.232 7.209 1.00 88.75 107 CYS A O 1
ATOM 842 N N . ASP A 1 108 ? -14.415 -4.303 6.254 1.00 87.12 108 ASP A N 1
ATOM 843 C CA . ASP A 1 108 ? -15.281 -4.232 7.425 1.00 87.12 108 ASP A CA 1
ATOM 844 C C . ASP A 1 108 ? -14.712 -5.023 8.602 1.00 87.12 108 ASP A C 1
ATOM 846 O O . ASP A 1 108 ? -14.666 -4.511 9.723 1.00 87.12 108 ASP A O 1
ATOM 850 N N . GLY A 1 109 ? -14.205 -6.234 8.357 1.00 84.69 109 GLY A N 1
ATOM 851 C CA . GLY A 1 109 ? -13.518 -7.023 9.376 1.00 84.69 109 GLY A CA 1
ATOM 852 C C . GLY A 1 109 ? -12.277 -6.309 9.917 1.00 84.69 109 GLY A C 1
ATOM 853 O O . GL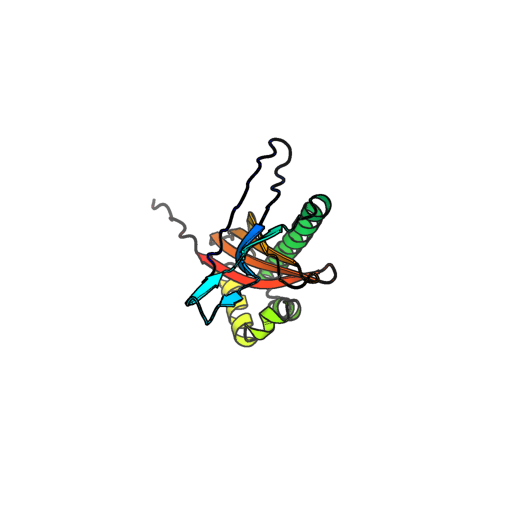Y A 1 109 ? -12.046 -6.286 11.126 1.00 84.69 109 GLY A O 1
ATOM 854 N N . ALA A 1 110 ? -11.493 -5.670 9.051 1.00 82.50 110 ALA A N 1
ATOM 855 C CA . ALA A 1 110 ? -10.328 -4.898 9.451 1.00 82.50 110 ALA A CA 1
ATOM 856 C C . ALA A 1 110 ? -10.735 -3.676 10.291 1.00 82.50 110 ALA A C 1
ATOM 858 O O . ALA A 1 110 ? -10.142 -3.420 11.339 1.00 82.50 110 ALA A O 1
ATOM 859 N N . ARG A 1 111 ? -11.784 -2.958 9.889 1.00 86.12 111 ARG A N 1
ATOM 860 C CA . ARG A 1 111 ? -12.329 -1.829 10.648 1.00 86.12 111 ARG A CA 1
ATOM 861 C C . ARG A 1 111 ? -12.841 -2.259 12.021 1.00 86.12 111 ARG A C 1
ATOM 863 O O . ARG A 1 111 ? -12.573 -1.575 12.999 1.00 86.12 111 ARG A O 1
ATOM 870 N N . GLN A 1 112 ? -13.540 -3.386 12.123 1.00 83.00 112 GLN A N 1
ATOM 871 C CA . GLN A 1 112 ? -14.065 -3.879 13.401 1.00 83.00 112 GLN A CA 1
ATOM 872 C C . GLN A 1 112 ? -12.957 -4.356 14.344 1.00 83.00 112 GLN A C 1
ATOM 874 O O . GLN A 1 112 ? -12.961 -4.011 15.522 1.00 83.00 112 GLN A O 1
ATOM 879 N N . ASN A 1 113 ? -11.996 -5.127 13.832 1.00 76.06 113 ASN A N 1
ATOM 880 C CA . ASN A 1 113 ? -10.946 -5.724 14.661 1.00 76.06 113 ASN A CA 1
ATOM 881 C C . ASN A 1 113 ? -9.862 -4.724 15.060 1.00 76.06 113 ASN A C 1
ATOM 883 O O . ASN A 1 113 ? -9.227 -4.868 16.104 1.00 76.06 113 ASN A O 1
ATOM 887 N N . PHE A 1 114 ? -9.619 -3.724 14.216 1.00 74.88 114 PHE A N 1
ATOM 888 C CA . PHE A 1 114 ? -8.482 -2.832 14.384 1.00 74.88 114 PHE A CA 1
ATOM 889 C C . PHE A 1 114 ? -8.881 -1.374 14.561 1.00 74.88 114 PHE A C 1
ATOM 891 O O . PHE A 1 114 ? -8.067 -0.610 15.063 1.00 74.88 114 PHE A O 1
ATOM 898 N N . GLY A 1 115 ? -10.105 -0.981 14.212 1.00 71.44 115 GLY A N 1
ATOM 899 C CA . GLY A 1 115 ? -10.532 0.413 14.246 1.00 71.44 115 GLY A CA 1
ATOM 900 C C . GLY A 1 115 ? -9.668 1.309 13.360 1.00 71.44 115 GLY A C 1
ATOM 901 O O . GLY A 1 115 ? -8.976 0.860 12.442 1.00 71.44 115 GLY A O 1
ATOM 902 N N . THR A 1 116 ? -9.686 2.601 13.667 1.00 71.50 116 THR A N 1
ATOM 903 C CA . THR A 1 116 ? -8.742 3.560 13.094 1.00 71.50 116 THR A CA 1
ATOM 904 C C . THR A 1 116 ? -7.349 3.286 13.657 1.00 71.50 116 THR A C 1
ATOM 906 O O . THR A 1 116 ? -7.163 3.247 14.877 1.00 71.50 116 THR A O 1
ATOM 909 N N . ALA A 1 117 ? -6.354 3.116 12.781 1.00 72.12 117 ALA A N 1
ATOM 910 C CA . ALA A 1 117 ? -4.963 3.048 13.214 1.00 72.12 117 ALA A CA 1
ATOM 911 C C . ALA A 1 117 ? -4.599 4.370 13.912 1.00 72.12 117 ALA A C 1
ATOM 913 O O . ALA A 1 117 ? -4.660 5.437 13.305 1.00 72.12 117 ALA A O 1
ATOM 914 N N . ALA A 1 118 ? -4.243 4.301 15.195 1.00 69.56 118 ALA A N 1
ATOM 915 C CA . ALA A 1 118 ? -3.852 5.469 15.980 1.00 69.56 118 ALA A CA 1
ATOM 916 C C . ALA A 1 118 ? -2.486 6.002 15.527 1.00 69.56 118 ALA A C 1
ATOM 918 O O . ALA A 1 118 ? -2.224 7.200 15.579 1.00 69.56 118 ALA A O 1
ATOM 919 N N . SER A 1 119 ? -1.609 5.099 15.085 1.00 83.12 119 SER A N 1
ATOM 920 C CA . SER A 1 119 ? -0.346 5.430 14.428 1.00 83.12 119 SER A CA 1
ATOM 921 C C . SER A 1 119 ? 0.147 4.254 13.589 1.00 83.12 119 SER A C 1
ATOM 923 O O . SER A 1 119 ? -0.255 3.106 13.798 1.00 83.12 119 SER A O 1
ATOM 925 N N . PHE A 1 120 ? 1.049 4.535 12.656 1.00 87.44 120 PHE A N 1
ATOM 926 C CA . PHE A 1 120 ? 1.833 3.517 11.975 1.00 87.44 120 PHE A CA 1
ATOM 927 C C . PHE A 1 120 ? 3.298 3.943 11.913 1.00 87.44 120 PHE A C 1
ATOM 929 O O . PHE A 1 120 ? 3.622 5.129 11.912 1.00 87.44 120 PHE A O 1
ATOM 936 N N . GLU A 1 121 ? 4.180 2.955 11.854 1.00 89.12 121 GLU A N 1
ATOM 937 C CA . GLU A 1 121 ? 5.620 3.133 11.727 1.00 89.12 121 GLU A CA 1
ATOM 938 C C . GLU A 1 121 ? 6.098 2.340 10.514 1.00 89.12 121 GLU A C 1
ATOM 940 O O . GLU A 1 121 ? 5.933 1.120 10.469 1.00 89.12 121 GLU A O 1
ATOM 945 N N . ILE A 1 122 ? 6.662 3.024 9.517 1.00 86.75 122 ILE A N 1
ATOM 946 C CA . ILE A 1 122 ? 7.238 2.366 8.342 1.00 86.75 122 ILE A CA 1
ATOM 947 C C . ILE A 1 122 ? 8.618 1.834 8.720 1.00 86.75 122 ILE A C 1
ATOM 949 O O . ILE A 1 122 ? 9.518 2.607 9.041 1.00 86.75 122 ILE A O 1
ATOM 953 N N . THR A 1 123 ? 8.782 0.516 8.666 1.00 85.25 123 THR A N 1
ATOM 954 C CA . THR A 1 123 ? 10.006 -0.178 9.081 1.00 85.25 123 THR A CA 1
ATOM 955 C C . THR A 1 123 ? 10.958 -0.426 7.916 1.00 85.25 123 THR A C 1
ATOM 957 O O . THR A 1 123 ? 12.169 -0.459 8.122 1.00 85.25 123 THR A O 1
ATOM 960 N N . ALA A 1 124 ? 10.443 -0.586 6.691 1.00 81.94 124 ALA A N 1
ATOM 961 C CA . ALA A 1 124 ? 11.272 -0.776 5.503 1.00 81.94 124 ALA A CA 1
ATOM 962 C C . ALA A 1 124 ? 10.553 -0.411 4.195 1.00 81.94 124 ALA A C 1
ATOM 964 O O . ALA A 1 124 ? 9.323 -0.422 4.100 1.00 81.94 124 ALA A O 1
ATOM 965 N N . TRP A 1 125 ? 11.364 -0.154 3.167 1.00 83.06 125 TRP A N 1
ATOM 966 C CA . TRP A 1 125 ? 10.950 0.136 1.796 1.00 83.06 125 TRP A CA 1
ATOM 967 C C . TRP A 1 125 ? 11.685 -0.793 0.832 1.00 83.06 125 TRP A C 1
ATOM 969 O O . TRP A 1 125 ? 12.904 -0.935 0.921 1.00 83.06 125 TRP A O 1
ATOM 979 N N . GLU A 1 126 ? 10.972 -1.369 -0.126 1.00 81.94 126 GLU A N 1
ATOM 980 C CA . GLU A 1 126 ? 11.555 -2.170 -1.199 1.00 81.94 126 GLU A CA 1
ATOM 981 C C . GLU A 1 126 ? 11.014 -1.689 -2.552 1.00 81.94 126 GLU A C 1
ATOM 983 O O . GLU A 1 126 ? 9.815 -1.749 -2.822 1.00 81.94 126 GLU A O 1
ATOM 988 N N . TRP A 1 127 ? 11.913 -1.191 -3.402 1.00 79.12 127 TRP A N 1
ATOM 989 C CA . TRP A 1 127 ? 11.598 -0.758 -4.764 1.00 79.12 127 TRP A CA 1
ATOM 990 C C . TRP A 1 127 ? 11.649 -1.961 -5.698 1.00 79.12 127 TRP A C 1
ATOM 992 O O . TRP A 1 127 ? 12.684 -2.624 -5.808 1.00 79.12 127 TRP A O 1
ATOM 1002 N N . LEU A 1 128 ? 10.531 -2.248 -6.358 1.00 73.94 128 LEU A N 1
ATOM 1003 C CA . LEU A 1 128 ? 10.397 -3.390 -7.248 1.00 73.94 128 LEU A CA 1
ATOM 1004 C C . LEU A 1 128 ? 10.455 -2.901 -8.703 1.00 73.94 128 LEU A C 1
ATOM 1006 O O . LEU A 1 128 ? 9.562 -2.161 -9.130 1.00 73.94 128 LEU A O 1
ATOM 1010 N N . PRO A 1 129 ? 11.496 -3.281 -9.468 1.00 60.56 129 PRO A N 1
ATOM 1011 C CA . PRO A 1 129 ? 11.535 -3.002 -10.893 1.00 60.56 129 PRO A CA 1
ATOM 1012 C C . PRO A 1 129 ? 10.473 -3.855 -11.595 1.00 60.56 129 PRO A C 1
ATOM 1014 O O . PRO A 1 129 ? 10.373 -5.055 -11.340 1.00 60.56 129 PRO A O 1
ATOM 1017 N N . PHE A 1 130 ? 9.685 -3.245 -12.477 1.00 58.94 130 PHE A N 1
ATOM 1018 C CA . PHE A 1 130 ? 8.836 -3.976 -13.416 1.00 58.94 130 PHE A CA 1
ATOM 1019 C C . PHE A 1 130 ? 9.424 -3.824 -14.818 1.00 58.94 130 PHE A C 1
ATOM 1021 O O . PHE A 1 130 ? 9.951 -2.764 -15.160 1.00 58.94 130 PHE A O 1
ATOM 1028 N N . ASP A 1 131 ? 9.362 -4.887 -15.623 1.00 50.97 131 ASP A N 1
ATOM 1029 C CA . ASP A 1 131 ? 10.052 -4.996 -16.921 1.00 50.97 131 ASP A CA 1
ATOM 1030 C C . ASP A 1 131 ? 9.629 -3.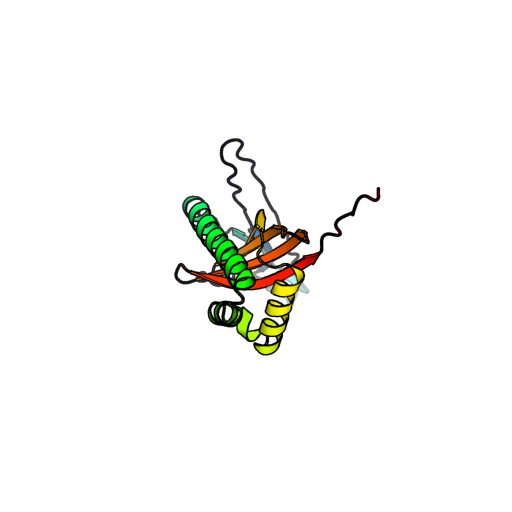938 -17.965 1.00 50.97 131 ASP A C 1
ATOM 1032 O O . ASP A 1 131 ? 10.267 -3.798 -19.008 1.00 50.97 131 ASP A O 1
ATOM 1036 N N . SER A 1 132 ? 8.593 -3.143 -17.685 1.00 52.25 132 SER A N 1
ATOM 1037 C CA . SER A 1 132 ? 8.158 -2.015 -18.506 1.00 52.25 132 SER A CA 1
ATOM 1038 C C . SER A 1 132 ? 8.372 -0.687 -17.777 1.00 52.25 132 SER A C 1
ATOM 1040 O O . SER A 1 132 ? 7.751 -0.434 -16.749 1.00 52.25 132 SER A O 1
ATOM 1042 N N . HIS A 1 133 ? 9.189 0.187 -18.365 1.00 51.44 133 HIS A N 1
ATOM 1043 C CA . HIS A 1 133 ? 9.627 1.509 -17.885 1.00 51.44 133 HIS A CA 1
ATOM 1044 C C . HIS A 1 133 ? 8.535 2.546 -17.506 1.00 51.44 133 HIS A C 1
ATOM 1046 O O . HIS A 1 133 ? 8.871 3.710 -17.303 1.00 51.44 133 HIS A O 1
ATOM 1052 N N . ALA A 1 134 ? 7.254 2.178 -17.429 1.00 57.75 134 ALA A N 1
ATOM 1053 C CA . ALA A 1 134 ? 6.152 3.101 -17.147 1.00 57.75 134 ALA A CA 1
ATOM 1054 C C . ALA A 1 134 ? 5.649 3.053 -15.694 1.00 57.75 134 ALA A C 1
ATOM 1056 O O . ALA A 1 134 ? 5.261 4.092 -15.164 1.00 57.75 134 ALA A O 1
ATOM 1057 N N . ASP A 1 135 ? 5.682 1.881 -15.053 1.00 68.06 135 ASP A N 1
ATOM 1058 C CA . ASP A 1 135 ? 5.049 1.670 -13.751 1.00 68.06 135 ASP A CA 1
ATOM 1059 C C . ASP A 1 135 ? 6.098 1.272 -12.707 1.00 68.06 135 ASP A C 1
ATOM 1061 O O . ASP A 1 135 ? 6.842 0.304 -12.876 1.00 68.06 135 ASP A O 1
ATOM 1065 N N . GLU A 1 136 ? 6.162 2.030 -11.614 1.00 81.12 136 GLU A N 1
ATOM 1066 C CA . GLU A 1 136 ? 7.094 1.773 -10.518 1.00 81.12 136 GLU A CA 1
ATOM 1067 C C . GLU A 1 136 ? 6.357 1.162 -9.335 1.00 81.12 136 GLU A C 1
ATOM 1069 O O . GLU A 1 136 ? 5.326 1.681 -8.909 1.00 81.12 136 GLU A O 1
ATOM 1074 N N . TYR A 1 137 ? 6.901 0.094 -8.761 1.00 84.25 137 TYR A N 1
ATOM 1075 C CA . TYR A 1 137 ? 6.276 -0.583 -7.633 1.00 84.25 137 TYR A CA 1
ATOM 1076 C C . TYR A 1 137 ? 7.084 -0.377 -6.356 1.00 84.25 137 TYR A C 1
ATOM 1078 O O . TYR A 1 137 ? 8.315 -0.438 -6.349 1.00 84.25 137 TYR A O 1
ATOM 1086 N N . VAL A 1 138 ? 6.376 -0.150 -5.255 1.00 88.12 138 VAL A N 1
ATOM 1087 C CA . VAL A 1 138 ? 6.958 0.086 -3.937 1.00 88.12 138 VAL A CA 1
ATOM 1088 C C . VAL A 1 138 ? 6.275 -0.811 -2.934 1.00 88.12 138 VAL A C 1
ATOM 1090 O O . VAL A 1 138 ? 5.078 -0.687 -2.685 1.00 88.12 138 VAL A O 1
ATOM 1093 N N . ARG A 1 139 ? 7.041 -1.709 -2.332 1.00 87.81 139 ARG A N 1
ATOM 1094 C CA . ARG A 1 139 ? 6.591 -2.489 -1.191 1.00 87.81 139 ARG A CA 1
ATOM 1095 C C . ARG A 1 139 ? 7.001 -1.772 0.090 1.00 87.81 139 ARG A C 1
ATOM 1097 O O . ARG A 1 139 ? 8.162 -1.411 0.270 1.00 87.81 139 ARG A O 1
ATOM 1104 N N . VAL A 1 140 ? 6.032 -1.567 0.968 1.00 88.62 140 VAL A N 1
ATOM 1105 C CA . VAL A 1 140 ? 6.189 -0.898 2.256 1.00 88.62 140 VAL A CA 1
ATOM 1106 C C . VAL A 1 140 ? 5.910 -1.906 3.350 1.00 88.62 140 VAL A C 1
ATOM 1108 O O . VAL A 1 140 ? 4.857 -2.541 3.358 1.00 88.62 140 VAL A O 1
ATOM 1111 N N . TYR A 1 141 ? 6.855 -2.028 4.271 1.00 86.81 141 TYR A N 1
ATOM 1112 C CA . TYR A 1 141 ? 6.699 -2.796 5.495 1.00 86.81 141 TYR A CA 1
ATOM 1113 C C . TYR A 1 141 ? 6.420 -1.808 6.616 1.00 86.81 141 TYR A C 1
ATOM 1115 O O . TYR A 1 141 ? 7.149 -0.825 6.771 1.00 86.81 141 TYR A O 1
ATOM 1123 N N . LEU A 1 142 ? 5.360 -2.038 7.380 1.00 91.12 142 LEU A N 1
ATOM 1124 C CA . LEU A 1 142 ? 4.994 -1.152 8.475 1.00 91.12 142 LEU A CA 1
ATOM 1125 C C . LEU A 1 142 ? 4.420 -1.915 9.660 1.00 91.12 142 LEU A C 1
ATOM 1127 O O . LEU A 1 142 ? 3.940 -3.040 9.536 1.00 91.12 142 LEU A O 1
ATOM 1131 N N . THR A 1 143 ? 4.459 -1.274 10.821 1.00 89.00 143 THR A N 1
ATOM 1132 C CA . THR A 1 143 ? 3.716 -1.692 12.007 1.00 89.00 143 THR A CA 1
ATOM 1133 C C . THR A 1 143 ? 2.603 -0.687 12.252 1.00 89.00 143 THR A C 1
ATOM 1135 O O . THR A 1 143 ? 2.881 0.472 12.551 1.00 89.00 143 THR A O 1
ATOM 1138 N N . ALA A 1 144 ? 1.351 -1.120 12.140 1.00 87.56 144 ALA A N 1
ATOM 1139 C CA . ALA A 1 144 ? 0.189 -0.314 12.490 1.00 87.56 144 ALA A CA 1
ATOM 1140 C C . ALA A 1 144 ? -0.234 -0.621 13.929 1.00 87.56 144 ALA A C 1
ATOM 1142 O O . ALA A 1 144 ? -0.304 -1.785 14.335 1.00 87.56 144 ALA A O 1
ATOM 1143 N N . ARG A 1 145 ? -0.512 0.426 14.706 1.00 86.12 145 ARG A N 1
ATOM 1144 C CA . ARG A 1 145 ? -0.980 0.333 16.091 1.00 86.12 145 ARG A CA 1
ATOM 1145 C C . ARG A 1 145 ? -2.373 0.933 16.190 1.00 86.12 145 ARG A C 1
ATOM 1147 O O . ARG A 1 145 ? -2.608 2.062 15.761 1.00 86.12 145 ARG A O 1
ATOM 1154 N N . SER A 1 146 ? -3.282 0.191 16.797 1.00 79.56 146 SER A N 1
ATOM 1155 C CA . SER A 1 146 ? -4.595 0.672 17.203 1.00 79.56 146 SER A CA 1
ATOM 1156 C C . SER A 1 146 ? -4.748 0.623 18.718 1.00 79.56 146 SER A C 1
ATOM 1158 O O . SER A 1 146 ? -3.833 0.220 19.435 1.00 79.56 146 SER A O 1
ATOM 1160 N N . GLN A 1 147 ? -5.916 1.036 19.214 1.00 71.75 147 GLN A N 1
ATOM 1161 C CA . GLN A 1 147 ? -6.234 0.973 20.642 1.00 71.75 147 GLN A CA 1
ATOM 1162 C C . GLN A 1 147 ? -6.201 -0.458 21.203 1.00 71.75 147 GLN A C 1
ATOM 1164 O O . GLN A 1 147 ? -5.970 -0.636 22.395 1.00 71.75 147 GLN A O 1
ATOM 1169 N N . HIS A 1 148 ? -6.426 -1.470 20.359 1.00 68.75 148 HIS A N 1
ATOM 1170 C CA . HIS A 1 148 ? -6.605 -2.858 20.796 1.00 68.75 148 HIS A CA 1
ATOM 1171 C C . HIS A 1 148 ? -5.514 -3.809 20.304 1.00 68.75 148 HIS A C 1
ATOM 1173 O O . HIS A 1 148 ? -5.326 -4.868 20.898 1.00 68.75 148 HIS A O 1
ATOM 1179 N N . ALA A 1 149 ? -4.806 -3.466 19.224 1.00 75.62 149 ALA A N 1
ATOM 1180 C CA . ALA A 1 149 ? -3.876 -4.380 18.579 1.00 75.62 149 ALA A CA 1
ATOM 1181 C C . ALA A 1 149 ? -2.703 -3.655 17.909 1.00 75.62 149 ALA A C 1
ATOM 1183 O O . ALA A 1 149 ? -2.828 -2.528 17.431 1.00 75.62 149 ALA A O 1
ATOM 1184 N N . ALA A 1 150 ? -1.573 -4.353 17.804 1.00 81.94 150 ALA A N 1
ATOM 1185 C CA . ALA A 1 150 ? -0.519 -4.024 16.857 1.00 81.94 150 ALA A CA 1
ATOM 1186 C C . ALA A 1 150 ? -0.475 -5.102 15.768 1.00 81.94 150 ALA A C 1
ATOM 1188 O O . ALA A 1 150 ? -0.634 -6.294 16.046 1.00 81.94 150 ALA A O 1
ATOM 1189 N N . ARG A 1 151 ? -0.256 -4.693 14.520 1.00 84.75 151 ARG A N 1
ATOM 1190 C CA . ARG A 1 151 ? -0.144 -5.606 13.378 1.00 84.75 151 ARG A CA 1
ATOM 1191 C C . ARG A 1 151 ? 0.994 -5.181 12.466 1.00 84.75 151 ARG A C 1
ATOM 1193 O O . ARG A 1 151 ? 1.257 -3.989 12.313 1.00 84.75 151 ARG A O 1
ATOM 1200 N N . GLN A 1 152 ? 1.655 -6.162 11.865 1.00 86.88 152 GLN A N 1
ATOM 1201 C CA . GLN A 1 152 ? 2.593 -5.917 10.776 1.00 86.88 152 GLN A CA 1
ATOM 1202 C C . GLN A 1 152 ? 1.827 -5.947 9.466 1.00 86.88 152 GLN A C 1
ATOM 1204 O O . GLN A 1 152 ? 1.003 -6.835 9.256 1.00 86.88 152 GLN A O 1
ATOM 1209 N N . GLU A 1 153 ? 2.109 -4.995 8.590 1.00 88.44 153 GLU A N 1
ATOM 1210 C CA . GLU A 1 153 ? 1.529 -4.932 7.257 1.00 88.44 153 GLU A CA 1
ATOM 1211 C C . GLU A 1 153 ? 2.625 -4.887 6.201 1.00 88.44 153 GLU A C 1
ATOM 1213 O O . GLU A 1 153 ? 3.687 -4.284 6.388 1.00 88.44 153 GLU A O 1
ATOM 1218 N N . VAL A 1 154 ? 2.322 -5.510 5.069 1.00 88.81 154 VAL A N 1
ATOM 1219 C CA . VAL A 1 154 ? 3.071 -5.394 3.828 1.00 88.81 154 VAL A CA 1
ATOM 1220 C C . VAL A 1 154 ? 2.112 -4.857 2.777 1.00 88.81 154 VAL A C 1
ATOM 1222 O O . VAL A 1 154 ? 1.171 -5.541 2.371 1.00 88.81 154 VAL A O 1
ATOM 1225 N N . LEU A 1 155 ? 2.348 -3.622 2.347 1.00 92.62 155 LEU A N 1
ATOM 1226 C CA . LEU A 1 155 ? 1.540 -2.941 1.341 1.00 92.62 155 LEU A CA 1
ATOM 1227 C C . LEU A 1 155 ? 2.357 -2.786 0.065 1.00 92.62 155 LEU A C 1
ATOM 1229 O O . LEU A 1 155 ? 3.478 -2.280 0.100 1.00 92.62 155 LEU A O 1
ATOM 1233 N N . LEU A 1 156 ? 1.803 -3.216 -1.063 1.00 91.50 156 LEU A N 1
ATOM 1234 C CA . LEU A 1 156 ? 2.396 -3.013 -2.376 1.00 91.50 156 LEU A CA 1
ATOM 1235 C C . LEU A 1 156 ? 1.650 -1.894 -3.095 1.00 91.50 156 LEU A C 1
ATOM 1237 O O . LEU A 1 156 ? 0.443 -1.985 -3.308 1.00 91.50 156 LEU A O 1
ATOM 1241 N N . TRP A 1 157 ? 2.393 -0.874 -3.497 1.00 92.88 157 TRP A N 1
ATOM 1242 C CA . TRP A 1 157 ? 1.902 0.303 -4.194 1.00 92.88 157 TRP A CA 1
ATOM 1243 C C . TRP A 1 157 ? 2.470 0.360 -5.605 1.00 92.88 157 TRP A C 1
ATOM 1245 O O . TRP A 1 157 ? 3.630 0.022 -5.818 1.00 92.88 157 TRP A O 1
ATOM 1255 N N . GLN A 1 158 ? 1.665 0.826 -6.549 1.00 90.88 158 GLN A N 1
ATOM 1256 C CA . GLN A 1 158 ? 2.077 1.190 -7.898 1.00 90.88 158 GLN A CA 1
ATOM 1257 C C . GLN A 1 158 ? 2.045 2.709 -8.010 1.00 90.88 158 GLN A C 1
ATOM 1259 O O . GLN A 1 158 ? 1.027 3.327 -7.709 1.00 90.88 158 GLN A O 1
ATOM 1264 N N . ILE A 1 159 ? 3.146 3.311 -8.446 1.00 87.56 159 ILE A N 1
ATOM 1265 C CA . ILE A 1 159 ? 3.213 4.725 -8.792 1.00 87.56 159 ILE A CA 1
ATOM 1266 C C . ILE A 1 159 ? 3.001 4.833 -10.298 1.00 87.56 159 ILE A C 1
ATOM 1268 O O . ILE A 1 159 ? 3.865 4.438 -11.081 1.00 87.56 159 ILE A O 1
ATOM 1272 N N . LYS A 1 160 ? 1.851 5.377 -10.694 1.00 83.44 160 LYS A N 1
ATOM 1273 C CA . LYS A 1 160 ? 1.450 5.556 -12.091 1.00 83.44 160 LYS A CA 1
ATOM 1274 C C . LYS A 1 160 ? 0.804 6.920 -12.262 1.00 83.44 160 LYS A C 1
ATOM 1276 O O . LYS A 1 160 ? -0.005 7.324 -11.437 1.00 83.44 160 LYS A O 1
ATOM 1281 N N . ASN A 1 161 ? 1.168 7.648 -13.319 1.00 80.56 161 ASN A N 1
ATOM 1282 C CA . ASN A 1 161 ? 0.619 8.982 -13.608 1.00 80.56 161 ASN A CA 1
ATOM 1283 C C . ASN A 1 161 ? 0.647 9.938 -12.400 1.00 80.56 161 ASN A C 1
ATOM 1285 O O . ASN A 1 161 ? -0.282 10.709 -12.195 1.00 80.56 161 ASN A O 1
ATOM 1289 N N . ASN A 1 162 ? 1.722 9.890 -11.604 1.00 78.12 162 ASN A N 1
ATOM 1290 C CA . ASN A 1 162 ? 1.897 10.690 -10.386 1.00 78.12 162 ASN A CA 1
ATOM 1291 C C . ASN A 1 162 ? 0.991 10.312 -9.191 1.00 78.12 162 ASN A C 1
ATOM 1293 O O . ASN A 1 162 ? 1.072 10.967 -8.152 1.00 78.12 162 ASN A O 1
ATOM 1297 N N . GLU A 1 163 ? 0.204 9.243 -9.293 1.00 86.31 163 GLU A N 1
ATOM 1298 C CA . GLU A 1 163 ? -0.639 8.709 -8.222 1.00 86.31 163 GLU A CA 1
ATOM 1299 C C . GLU A 1 163 ? -0.077 7.393 -7.679 1.00 86.31 163 GLU A C 1
ATOM 1301 O O . GLU A 1 163 ? 0.555 6.630 -8.407 1.00 86.31 163 GLU A O 1
ATOM 1306 N N . ALA A 1 164 ? -0.305 7.130 -6.391 1.00 91.94 164 ALA A N 1
ATOM 1307 C CA . ALA A 1 164 ? 0.022 5.859 -5.754 1.00 91.94 164 ALA A CA 1
ATOM 1308 C C . ALA A 1 164 ? -1.258 5.033 -5.578 1.00 91.94 164 ALA A C 1
ATOM 1310 O O . ALA A 1 164 ? -2.184 5.456 -4.888 1.00 91.94 164 ALA A O 1
ATOM 1311 N N . GLN A 1 165 ? -1.297 3.857 -6.197 1.00 94.56 165 GLN A N 1
ATOM 1312 C CA . GLN A 1 165 ? -2.448 2.957 -6.223 1.00 94.56 165 GLN A CA 1
ATOM 1313 C C . GLN A 1 165 ? -2.115 1.652 -5.500 1.00 94.56 165 GLN A C 1
ATOM 1315 O O . GLN A 1 165 ? -1.022 1.107 -5.666 1.00 94.56 165 GLN A O 1
ATOM 1320 N N . LEU A 1 166 ? -3.047 1.140 -4.694 1.00 94.19 166 LEU A N 1
ATOM 1321 C CA . LEU A 1 166 ? -2.850 -0.116 -3.971 1.00 94.19 166 LEU A CA 1
ATOM 1322 C C . LEU A 1 166 ? -2.867 -1.299 -4.952 1.00 94.19 166 LEU A C 1
ATOM 1324 O O . LEU A 1 166 ? -3.762 -1.410 -5.790 1.00 94.19 166 LEU A O 1
ATOM 1328 N N . VAL A 1 167 ? -1.880 -2.185 -4.852 1.00 92.69 167 VAL A N 1
ATOM 1329 C CA . VAL A 1 167 ? -1.728 -3.385 -5.699 1.00 92.69 167 VAL A CA 1
ATOM 1330 C C . VAL A 1 167 ? -1.976 -4.654 -4.911 1.00 92.69 167 VAL A C 1
ATOM 1332 O O . VAL A 1 167 ? -2.592 -5.585 -5.414 1.00 92.69 167 VAL A O 1
ATOM 1335 N N . SER A 1 168 ? -1.498 -4.694 -3.672 1.00 88.81 168 SER A N 1
ATOM 1336 C CA . SER A 1 168 ? -1.696 -5.820 -2.769 1.00 88.81 168 SER A CA 1
ATOM 1337 C C . SER A 1 168 ? -1.538 -5.353 -1.333 1.00 88.81 168 SER A C 1
ATOM 1339 O O . SER A 1 168 ? -0.776 -4.429 -1.047 1.00 88.81 168 SER A O 1
ATOM 1341 N N . GLN A 1 169 ? -2.212 -6.046 -0.427 1.00 85.81 169 GLN A N 1
ATOM 1342 C CA . GLN A 1 169 ? -2.102 -5.847 1.010 1.00 85.81 169 GLN A CA 1
ATOM 1343 C C . GLN A 1 169 ? -2.007 -7.208 1.700 1.00 85.81 169 GLN A C 1
ATOM 1345 O O . GLN A 1 169 ? -2.713 -8.147 1.338 1.00 85.81 169 GLN A O 1
ATOM 1350 N N . LEU A 1 170 ? -1.138 -7.309 2.695 1.00 81.44 170 LEU A N 1
ATOM 1351 C CA . LEU A 1 170 ? -0.992 -8.464 3.575 1.00 81.44 170 LEU A CA 1
ATOM 1352 C C . LEU A 1 170 ? -0.795 -7.943 4.994 1.00 81.44 170 LEU A C 1
ATOM 1354 O O . LEU A 1 170 ? -0.089 -6.955 5.189 1.00 81.44 170 LEU A O 1
ATOM 1358 N N . TYR A 1 171 ? -1.377 -8.610 5.989 1.00 77.00 171 TYR A N 1
ATOM 1359 C CA . TYR A 1 171 ? -1.071 -8.325 7.388 1.00 77.00 171 TYR A CA 1
ATOM 1360 C C . TYR A 1 171 ? -0.892 -9.600 8.200 1.00 77.00 171 TYR A C 1
ATOM 1362 O O . TYR A 1 171 ? -1.468 -10.643 7.894 1.00 77.00 171 TYR A O 1
ATOM 1370 N N . ALA A 1 172 ? -0.125 -9.480 9.278 1.00 70.81 172 ALA A N 1
ATOM 1371 C CA . ALA A 1 172 ? 0.006 -10.484 10.319 1.00 70.81 172 ALA A CA 1
ATOM 1372 C C . ALA A 1 172 ? -0.245 -9.834 11.685 1.00 70.81 172 ALA A C 1
ATOM 1374 O O . ALA A 1 172 ? 0.221 -8.723 11.961 1.00 70.81 172 ALA A O 1
ATOM 1375 N N . LEU A 1 173 ? -0.993 -10.524 12.546 1.00 63.31 173 LEU A N 1
ATOM 1376 C CA . LEU A 1 173 ? -1.197 -10.091 13.926 1.00 63.31 173 LEU A CA 1
ATOM 1377 C C . LEU A 1 173 ? 0.109 -10.251 14.702 1.00 63.31 173 LEU A C 1
ATOM 1379 O O . LEU A 1 173 ? 0.711 -11.324 14.676 1.00 63.31 173 LEU A O 1
ATOM 1383 N N . ILE A 1 174 ? 0.524 -9.206 15.420 1.00 58.38 174 ILE A N 1
ATOM 1384 C CA . ILE A 1 174 ? 1.579 -9.348 16.420 1.00 58.38 174 ILE A CA 1
ATOM 1385 C C . ILE A 1 174 ? 0.884 -9.809 17.703 1.00 58.38 174 ILE A C 1
ATOM 1387 O O . ILE A 1 174 ? 0.025 -9.077 18.203 1.00 58.38 174 ILE A O 1
ATOM 1391 N N . PRO A 1 175 ? 1.204 -10.993 18.253 1.00 50.56 175 PRO A N 1
ATOM 1392 C CA . PRO A 1 175 ? 0.683 -11.375 19.554 1.00 50.56 175 PRO A CA 1
ATOM 1393 C C . PRO A 1 175 ? 1.172 -10.355 20.582 1.00 50.56 175 PRO A C 1
ATOM 1395 O O . PRO A 1 175 ? 2.363 -10.275 20.883 1.00 50.56 175 PRO A O 1
ATOM 1398 N N . ILE A 1 176 ? 0.252 -9.550 21.113 1.00 50.66 176 ILE A N 1
ATOM 1399 C CA . ILE A 1 176 ? 0.547 -8.721 22.274 1.00 50.66 176 ILE A CA 1
ATOM 1400 C C . ILE A 1 176 ? 0.670 -9.704 23.432 1.00 50.66 176 ILE A C 1
ATOM 1402 O O . ILE A 1 176 ? -0.318 -10.327 23.822 1.00 50.66 176 ILE A O 1
ATOM 1406 N N . GLN A 1 177 ? 1.878 -9.881 23.970 1.00 42.03 177 GLN A N 1
ATOM 1407 C CA . GLN A 1 177 ? 2.003 -10.481 25.290 1.00 42.03 177 GLN A CA 1
ATOM 1408 C C . GLN A 1 177 ? 1.294 -9.540 26.260 1.00 42.03 177 GLN A C 1
ATOM 1410 O O . GLN A 1 177 ? 1.834 -8.511 26.659 1.00 42.03 177 GLN A O 1
ATOM 1415 N N . ILE A 1 178 ? 0.051 -9.873 26.601 1.00 42.88 178 ILE A N 1
ATOM 1416 C CA . ILE A 1 178 ? -0.606 -9.314 27.771 1.00 42.88 178 ILE A CA 1
ATOM 1417 C C . ILE A 1 178 ? 0.212 -9.860 28.936 1.00 42.88 178 ILE A C 1
ATOM 1419 O O . ILE A 1 178 ? 0.045 -11.014 29.328 1.00 42.88 178 ILE A O 1
ATOM 1423 N N . GLY A 1 179 ? 1.177 -9.067 29.405 1.00 36.00 179 GLY A N 1
ATOM 1424 C CA . GLY A 1 179 ? 1.891 -9.340 30.640 1.00 36.00 179 GLY A CA 1
ATOM 1425 C C . GLY A 1 179 ? 0.847 -9.544 31.728 1.00 36.00 179 GLY A C 1
ATOM 1426 O O . GLY A 1 179 ? 0.138 -8.610 32.102 1.00 36.00 179 GLY A O 1
ATOM 1427 N N . GLY A 1 180 ? 0.684 -10.798 32.142 1.00 36.31 180 GLY A N 1
ATOM 1428 C CA . GLY A 1 180 ? -0.141 -11.157 33.277 1.00 36.31 180 GLY A CA 1
ATOM 1429 C C . GLY A 1 180 ? 0.418 -10.487 34.526 1.00 36.31 180 GLY A C 1
ATOM 1430 O O . GLY A 1 180 ? 1.626 -10.522 34.734 1.00 36.31 180 GLY A O 1
ATOM 1431 N N . ARG A 1 181 ? -0.503 -9.854 35.259 1.00 35.25 181 ARG A N 1
ATOM 1432 C CA . ARG A 1 181 ? -0.480 -9.451 36.676 1.00 35.25 181 ARG A CA 1
ATOM 1433 C C . ARG A 1 181 ? 0.833 -9.587 37.442 1.00 35.25 181 ARG A C 1
ATOM 1435 O O . ARG A 1 181 ? 1.291 -10.736 37.614 1.00 35.25 181 ARG A O 1
#

Foldseek 3Di:
DWDWDWDWDFDDDPPDPQTFTKTKTWTWDWAPWDADPVVRDIDTDIDIDIDIDGDPSVCVVVVVVQVVVVVLVVLVCLLVLVQVVLLVQADPLQCVVDPSVRSSVVSVVCCVVAHRQPDKAFPDKDWDDDPDPAKTKIWTWMWTHGPHFIKIKIWIWIQHPNHTHTNDIDIDTDPDPPPDD

Sequence (181 aa):
MGTLFFVIFVVPSLISGLFAVFRGDASLGLKNCSFNFLSGAAKCDPEITAKYQFLNITNLQTKQQKVTAAVQKFHTQIGEGQCQAIYEQASDLFRRDNQHSDFLTYCDGARQNFGTAASFEITAWEWLPFDSHADEYVRVYLTARSQHAARQEVLLWQIKNNEAQLVSQLYALIPIQIGGR

Solvent-accessible surface area (backbone atoms only — not comparable to full-atom values): 10548 Å² total; per-residue (Å²): 138,63,70,78,50,85,55,78,57,82,64,87,52,96,82,72,84,59,76,65,71,44,54,39,50,42,40,59,48,75,38,81,71,46,73,41,84,90,76,74,47,74,48,62,44,82,36,79,50,71,51,72,60,81,70,60,66,85,52,46,61,58,50,50,52,48,47,51,52,41,52,51,49,49,44,50,34,40,41,71,64,40,42,68,59,52,57,72,55,28,30,73,64,24,56,70,78,38,56,69,70,59,49,44,53,48,39,52,50,48,26,71,72,39,42,48,54,76,43,71,45,80,76,49,79,44,80,44,88,48,103,52,99,74,51,45,34,39,37,38,33,30,41,39,31,29,96,84,43,46,30,42,36,43,40,31,32,36,43,46,96,95,41,64,20,45,45,47,77,48,74,46,82,51,84,74,79,76,78,75,130

Nearest PDB structures (foldseek):
  5m19-assembly1_A  TM=5.826E-01  e=7.615E-03  Staphylococcus aureus
  3zg0-assembly2_B  TM=5.842E-01  e=1.245E-02  Staphylococcus aureus subsp. aureus Mu50
  7o21-assembly1_B  TM=6.020E-01  e=2.396E-02  Bdellovibrio bacteriovorus HD100
  1mws-assembly1_A  TM=5.821E-01  e=2.034E-02  Staphylococcus aureus
  4j8t-assembly5_D-2  TM=4.592E-01  e=1.156E+00  Pseudomonas aeruginosa PAO1

Mean predicted aligned error: 14.1 Å

Radius of gyration: 22.19 Å; Cα contacts (8 Å, |Δi|>4): 292; chains: 1; bounding box: 52×46×75 Å